Protein AF-A0A6G1J255-F1 (afdb_monomer)

Sequence (351 aa):
MSREKELYLIIPSQPFHVLISYPTNFWHNTISLIMKPTNRLLSGLLLSILSITSATPTRRDAYDTSTAMDDVIAGRISCASTAVIFGRGTFDTGNIGVWTGPQFEAALLRELNGDIHFQGINRADYPADLDGYAREGGSETCAVACAATVNAYAAKCPEARIFVSGWRLVFHLSALPFFHKYSLKQLALLRKISQGALCAHKCVNYLSTPQLSGLVVFGSENSLMTPPSAIPLNLPYAPYCNENSTAPDLLCTSTWTSGFDLPDSLVELTGMVQASLQSLKSIAGNEAQREAAVKMPGLMAVGLARNAAWFTKDLVSGHVRRWLVLLPHFEYGTMGYTDEAAGWVAGVVRR

Structure (mmCIF, N/CA/C/O backbone):
data_AF-A0A6G1J255-F1
#
_entry.id   AF-A0A6G1J255-F1
#
loop_
_atom_site.group_PDB
_atom_site.id
_atom_site.type_symbol
_atom_site.label_atom_id
_atom_site.label_alt_id
_atom_site.label_comp_id
_atom_site.label_asym_id
_atom_site.label_entity_id
_atom_site.label_seq_id
_atom_site.pdbx_PDB_ins_code
_atom_site.Cartn_x
_atom_site.Cartn_y
_atom_site.Cartn_z
_atom_site.occupancy
_atom_site.B_iso_or_equiv
_atom_site.auth_seq_id
_atom_site.auth_comp_id
_atom_site.auth_asym_id
_atom_site.auth_atom_id
_atom_site.pdbx_PDB_model_num
ATOM 1 N N . MET A 1 1 ? -7.405 56.565 -24.091 1.00 39.91 1 MET A N 1
ATOM 2 C CA . MET A 1 1 ? -8.022 55.338 -23.529 1.00 39.91 1 MET A CA 1
ATOM 3 C C . MET A 1 1 ? -6.913 54.403 -23.068 1.00 39.91 1 MET A C 1
ATOM 5 O O . MET A 1 1 ? -5.799 54.577 -23.537 1.00 39.91 1 MET A O 1
ATOM 9 N N . SER A 1 2 ? -7.226 53.458 -22.176 1.00 39.03 2 SER A N 1
ATOM 10 C CA . SER A 1 2 ? -6.284 52.573 -21.466 1.00 39.03 2 SER A CA 1
ATOM 11 C C . SER A 1 2 ? -5.238 53.272 -20.580 1.00 39.03 2 SER A C 1
ATOM 13 O O . SER A 1 2 ? -4.267 53.845 -21.068 1.00 39.03 2 SER A O 1
ATOM 15 N N . ARG A 1 3 ? -5.453 53.186 -19.262 1.00 32.03 3 ARG A N 1
ATOM 16 C CA . ARG A 1 3 ? -4.440 52.993 -18.208 1.00 32.03 3 ARG A CA 1
ATOM 17 C C . ARG A 1 3 ? -5.114 52.186 -17.097 1.00 32.03 3 ARG A C 1
ATOM 19 O O . ARG A 1 3 ? -6.316 52.370 -16.880 1.00 32.03 3 ARG A O 1
ATOM 26 N N . GLU A 1 4 ? -4.385 51.281 -16.452 1.00 35.25 4 GLU A N 1
ATOM 27 C CA . GLU A 1 4 ? -4.950 50.411 -15.417 1.00 35.25 4 GLU A CA 1
ATOM 28 C C . GLU A 1 4 ? -5.349 51.165 -14.136 1.00 35.25 4 GLU A C 1
ATOM 30 O O . GLU A 1 4 ? -4.974 52.318 -13.910 1.00 35.25 4 GLU A O 1
ATOM 35 N N . LYS A 1 5 ? -6.141 50.490 -13.295 1.00 31.77 5 LYS A N 1
ATOM 36 C CA . LYS A 1 5 ? -6.513 50.941 -11.952 1.00 31.77 5 LYS A CA 1
ATOM 37 C C . LYS A 1 5 ? -6.098 49.898 -10.921 1.00 31.77 5 LYS A C 1
ATOM 39 O O . LYS A 1 5 ? -6.827 48.935 -10.699 1.00 31.77 5 LYS A O 1
ATOM 44 N N . GLU A 1 6 ? -4.987 50.144 -10.243 1.00 27.98 6 GLU A N 1
ATOM 45 C CA . GLU A 1 6 ? -4.807 49.646 -8.879 1.00 27.98 6 GLU A CA 1
ATOM 46 C C . GLU A 1 6 ? -5.511 50.600 -7.901 1.00 27.98 6 GLU A C 1
ATOM 48 O O . GLU A 1 6 ? -5.635 51.800 -8.167 1.00 27.98 6 GLU A O 1
ATOM 53 N N . LEU A 1 7 ? -5.986 50.079 -6.767 1.00 24.58 7 LEU A N 1
ATOM 54 C CA . LEU A 1 7 ? -6.560 50.885 -5.691 1.00 24.58 7 LEU A CA 1
ATOM 55 C C . LEU A 1 7 ? -6.063 50.364 -4.339 1.00 24.58 7 LEU A C 1
ATOM 57 O O . LEU A 1 7 ? -6.310 49.217 -3.978 1.00 24.58 7 LEU A O 1
ATOM 61 N N . TYR A 1 8 ? -5.360 51.223 -3.604 1.00 25.28 8 TYR A N 1
ATOM 62 C CA . TYR A 1 8 ? -4.796 50.918 -2.290 1.00 25.28 8 TYR A CA 1
ATOM 63 C C . TYR A 1 8 ? -5.827 51.081 -1.162 1.00 25.28 8 TYR A C 1
ATOM 65 O O . TYR A 1 8 ? -6.714 51.930 -1.242 1.00 25.28 8 TYR A O 1
ATOM 73 N N . LEU A 1 9 ? -5.613 50.365 -0.054 1.00 22.14 9 LEU A N 1
ATOM 74 C CA . LEU A 1 9 ? -6.068 50.765 1.284 1.00 22.14 9 LEU A CA 1
ATOM 75 C C . LEU A 1 9 ? -4.906 50.626 2.290 1.00 22.14 9 LEU A C 1
ATOM 77 O O . LEU A 1 9 ? -3.911 49.965 1.997 1.00 22.14 9 LEU A O 1
ATOM 81 N N . ILE A 1 10 ? -4.970 51.341 3.419 1.00 28.55 10 ILE A N 1
ATOM 82 C CA . ILE A 1 10 ? -3.775 51.924 4.060 1.00 28.55 10 ILE A CA 1
ATOM 83 C C . ILE A 1 10 ? -3.787 51.778 5.600 1.00 28.55 10 ILE A C 1
ATOM 85 O O . ILE A 1 10 ? -4.654 52.379 6.223 1.00 28.55 10 ILE A O 1
ATOM 89 N N . ILE A 1 11 ? -2.750 51.105 6.156 1.00 28.77 11 ILE A N 1
ATOM 90 C CA . ILE A 1 11 ? -2.090 51.308 7.490 1.00 28.77 11 ILE A CA 1
ATOM 91 C C . ILE A 1 11 ? -2.986 51.083 8.748 1.00 28.77 11 ILE A C 1
ATOM 93 O O . ILE A 1 11 ? -4.203 51.198 8.634 1.00 28.77 11 ILE A O 1
ATOM 97 N N . PRO A 1 12 ? -2.479 50.796 9.983 1.00 36.62 12 PRO A N 1
ATOM 98 C CA . PRO A 1 12 ? -1.116 50.440 10.480 1.00 36.62 12 PRO A CA 1
ATOM 99 C C . PRO A 1 12 ? -0.624 49.010 10.121 1.00 36.62 12 PRO A C 1
ATOM 101 O O . PRO A 1 12 ? -1.196 48.410 9.221 1.00 36.62 12 PRO A O 1
ATOM 104 N N . SER A 1 13 ? 0.427 48.394 10.707 1.00 33.72 13 SER A N 1
ATOM 105 C CA . SER A 1 13 ? 1.397 48.751 11.784 1.00 33.72 13 SER A CA 1
ATOM 106 C C . SER A 1 13 ? 2.797 48.111 11.547 1.00 33.72 13 SER A C 1
ATOM 108 O O . SER A 1 13 ? 3.063 47.565 10.479 1.00 33.72 13 SER A O 1
ATOM 110 N N . GLN A 1 14 ? 3.716 48.218 12.523 1.00 39.06 14 GLN A N 1
ATOM 111 C CA . GLN A 1 14 ? 5.127 47.770 12.523 1.00 39.06 14 GLN A CA 1
ATOM 112 C C . GLN A 1 14 ? 5.526 47.293 13.953 1.00 39.06 14 GLN A C 1
ATOM 114 O O . GLN A 1 14 ? 4.832 47.670 14.900 1.00 39.06 14 GLN A O 1
ATOM 119 N N . PRO A 1 15 ? 6.679 46.622 14.183 1.00 46.50 15 PRO A N 1
ATOM 120 C CA . PRO A 1 15 ? 7.205 45.463 13.442 1.00 46.50 15 PRO A CA 1
ATOM 121 C C . PRO A 1 15 ? 7.875 44.394 14.350 1.00 46.50 15 PRO A C 1
ATOM 123 O O . PRO A 1 15 ? 8.316 44.696 15.452 1.00 46.50 15 PRO A O 1
ATOM 126 N N . PHE A 1 16 ? 8.110 43.180 13.835 1.00 26.73 16 PHE A N 1
ATOM 127 C CA . PHE A 1 16 ? 9.235 42.332 14.277 1.00 26.73 16 PHE A CA 1
ATOM 128 C C . PHE A 1 16 ? 9.729 41.442 13.127 1.00 26.73 16 PHE A C 1
ATOM 130 O O . PHE A 1 16 ? 9.019 40.547 12.678 1.00 26.73 16 PHE A O 1
ATOM 137 N N . HIS A 1 17 ? 10.968 41.664 12.677 1.00 28.89 17 HIS A N 1
ATOM 138 C CA . HIS A 1 17 ? 11.692 40.743 11.796 1.00 28.89 17 HIS A CA 1
ATOM 139 C C . HIS A 1 17 ? 12.725 39.968 12.619 1.00 28.89 17 HIS A C 1
ATOM 141 O O . HIS A 1 17 ? 13.573 40.577 13.268 1.00 28.89 17 HIS A O 1
ATOM 147 N N . VAL A 1 18 ? 12.692 38.636 12.553 1.00 26.03 18 VAL A N 1
ATOM 148 C CA . VAL A 1 18 ? 13.740 37.775 13.119 1.00 26.03 18 VAL A CA 1
ATOM 149 C C . VAL A 1 18 ? 14.600 37.245 11.975 1.00 26.03 18 VAL A C 1
ATOM 151 O O . VAL A 1 18 ? 14.204 36.329 11.259 1.00 26.03 18 VAL A O 1
ATOM 154 N N . LEU A 1 19 ? 15.783 37.835 11.799 1.00 24.77 19 LEU A N 1
ATOM 155 C CA . LEU A 1 19 ? 16.830 37.292 10.935 1.00 24.77 19 LEU A CA 1
ATOM 156 C C . LEU A 1 19 ? 17.603 36.217 11.705 1.00 24.77 19 LEU A C 1
ATOM 158 O O . LEU A 1 19 ? 18.327 36.532 12.648 1.00 24.77 19 LEU A O 1
ATOM 162 N N . ILE A 1 20 ? 17.472 34.957 11.290 1.00 27.09 20 ILE A N 1
ATOM 163 C CA . ILE A 1 20 ? 18.317 33.863 11.782 1.00 27.09 20 ILE A CA 1
ATOM 164 C C . ILE A 1 20 ? 19.505 33.727 10.828 1.00 27.09 20 ILE A C 1
ATOM 166 O O . ILE A 1 20 ? 19.349 33.284 9.693 1.00 27.09 20 ILE A O 1
ATOM 170 N N . SER A 1 21 ? 20.689 34.120 11.296 1.00 26.38 21 SER A N 1
ATOM 171 C CA . SER A 1 21 ? 21.957 33.900 10.598 1.00 26.38 21 SER A CA 1
ATOM 172 C C . SER A 1 21 ? 22.713 32.751 11.261 1.00 26.38 21 SER A C 1
ATOM 174 O O . SER A 1 21 ? 22.851 32.729 12.485 1.00 26.38 21 SER A O 1
ATOM 176 N N . TYR A 1 22 ? 23.200 31.799 10.464 1.00 28.02 22 TYR A N 1
ATOM 177 C CA . TYR A 1 22 ? 23.973 30.654 10.945 1.00 28.02 22 TYR A CA 1
ATOM 178 C C . TYR A 1 22 ? 25.480 30.954 10.876 1.00 28.02 22 TYR A C 1
ATOM 180 O O . TYR A 1 22 ? 26.003 31.113 9.771 1.00 28.02 22 TYR A O 1
ATOM 188 N N . PRO A 1 23 ? 26.212 30.986 12.005 1.00 36.09 23 PRO A N 1
ATOM 189 C CA . PRO A 1 23 ? 27.667 30.938 11.981 1.00 36.09 23 PRO A CA 1
ATOM 190 C C . PRO A 1 23 ? 28.142 29.507 11.687 1.00 36.09 23 PRO A C 1
ATOM 192 O O . PRO A 1 23 ? 27.639 28.537 12.255 1.00 36.09 23 PRO A O 1
ATOM 195 N N . THR A 1 24 ? 29.126 29.372 10.802 1.00 35.41 24 THR A N 1
ATOM 196 C CA . THR A 1 24 ? 29.779 28.095 10.495 1.00 35.41 24 THR A CA 1
ATOM 197 C C . THR A 1 24 ? 30.938 27.806 11.454 1.00 35.41 24 THR A C 1
ATOM 199 O O . THR A 1 24 ? 31.536 28.718 12.016 1.00 35.41 24 THR A O 1
ATOM 202 N N . ASN A 1 25 ? 31.297 26.522 11.555 1.00 35.00 25 ASN A N 1
ATOM 203 C CA . ASN A 1 25 ? 32.553 25.998 12.108 1.00 35.00 25 ASN A CA 1
ATOM 204 C C . ASN A 1 25 ? 32.840 26.246 13.604 1.00 35.00 25 ASN A C 1
ATOM 206 O O . ASN A 1 25 ? 33.319 27.305 14.000 1.00 35.00 25 ASN A O 1
ATOM 210 N N . PHE A 1 26 ? 32.787 25.173 14.400 1.00 29.95 26 PHE A N 1
ATOM 211 C CA . PHE A 1 26 ? 33.771 24.974 15.470 1.00 29.95 26 PHE A CA 1
ATOM 212 C C . PHE A 1 26 ? 34.163 23.494 15.572 1.00 29.95 26 PHE A C 1
ATOM 214 O O . PHE A 1 26 ? 33.332 22.613 15.355 1.00 29.95 26 PHE A O 1
ATOM 221 N N . TRP A 1 27 ? 35.444 23.225 15.830 1.00 30.98 27 TRP A N 1
ATOM 222 C CA . TRP A 1 27 ? 36.031 21.878 15.808 1.00 30.98 27 TRP A CA 1
ATOM 223 C C . TRP A 1 27 ? 36.138 21.253 17.211 1.00 30.98 27 TRP A C 1
ATOM 225 O O . TRP A 1 27 ? 36.083 21.957 18.212 1.00 30.98 27 TRP A O 1
ATOM 235 N N . HIS A 1 28 ? 36.290 19.922 17.225 1.00 31.00 28 HIS A N 1
ATOM 236 C CA . HIS A 1 28 ? 36.637 19.000 18.324 1.00 31.00 28 HIS A CA 1
ATOM 237 C C . HIS A 1 28 ? 36.558 19.463 19.794 1.00 31.00 28 HIS A C 1
ATOM 239 O O . HIS A 1 28 ? 37.277 20.353 20.235 1.00 31.00 28 HIS A O 1
ATOM 245 N N . ASN A 1 29 ? 35.913 18.624 20.612 1.00 29.73 29 ASN A N 1
ATOM 246 C CA . ASN A 1 29 ? 36.374 18.359 21.977 1.00 29.73 29 ASN A CA 1
ATOM 247 C C . ASN A 1 29 ? 36.464 16.842 22.206 1.00 29.73 29 ASN A C 1
ATOM 249 O O . ASN A 1 29 ? 35.457 16.169 22.417 1.00 29.73 29 ASN A O 1
ATOM 253 N N . THR A 1 30 ? 37.681 16.301 22.132 1.00 32.44 30 THR A N 1
ATOM 254 C CA . THR A 1 30 ? 37.966 14.873 22.339 1.00 32.44 30 THR A CA 1
ATOM 255 C C . THR A 1 30 ? 38.347 14.634 23.797 1.00 32.44 30 THR A C 1
ATOM 257 O O . THR A 1 30 ? 39.373 15.133 24.258 1.00 32.44 30 THR A O 1
ATOM 260 N N . ILE A 1 31 ? 37.548 13.855 24.533 1.00 29.89 31 ILE A N 1
ATOM 261 C CA . ILE A 1 31 ? 37.843 13.509 25.932 1.00 29.89 31 ILE A CA 1
ATOM 262 C C . ILE A 1 31 ? 38.895 12.388 25.968 1.00 29.89 31 ILE A C 1
ATOM 264 O O . ILE A 1 31 ? 38.574 11.201 26.008 1.00 29.89 31 ILE A O 1
ATOM 268 N N . SER A 1 32 ? 40.170 12.775 25.952 1.00 28.33 32 SER A N 1
ATOM 269 C CA . SER A 1 32 ? 41.304 11.856 26.107 1.00 28.33 32 SER A CA 1
ATOM 270 C C . SER A 1 32 ? 41.500 11.458 27.572 1.00 28.33 32 SER A C 1
ATOM 272 O O . SER A 1 32 ? 42.113 12.183 28.356 1.00 28.33 32 SER A O 1
ATOM 274 N N . LEU A 1 33 ? 41.003 10.278 27.943 1.00 28.94 33 LEU A N 1
ATOM 275 C CA . LEU A 1 33 ? 41.185 9.689 29.272 1.00 28.94 33 LEU A CA 1
ATOM 276 C C . LEU A 1 33 ? 42.600 9.091 29.409 1.00 28.94 33 LEU A C 1
ATOM 278 O O . LEU A 1 33 ? 42.868 7.967 28.988 1.00 28.94 33 LEU A O 1
ATOM 282 N N . ILE A 1 34 ? 43.528 9.860 29.987 1.00 31.38 34 ILE A N 1
ATOM 283 C CA . ILE A 1 34 ? 44.922 9.434 30.191 1.00 31.38 34 ILE A CA 1
ATOM 284 C C . ILE A 1 34 ? 45.019 8.537 31.433 1.00 31.38 34 ILE A C 1
ATOM 286 O O . ILE A 1 34 ? 45.091 9.027 32.561 1.00 31.38 34 ILE A O 1
ATOM 290 N N . MET A 1 35 ? 45.092 7.220 31.230 1.00 29.02 35 MET A N 1
ATOM 291 C CA . MET A 1 35 ? 45.502 6.266 32.269 1.00 29.02 35 MET A CA 1
ATOM 292 C C . MET A 1 35 ? 46.962 5.842 32.061 1.00 29.02 35 MET A C 1
ATOM 294 O O . MET A 1 35 ? 47.396 5.574 30.942 1.00 29.02 35 MET A O 1
ATOM 298 N N . LYS A 1 36 ? 47.743 5.815 33.148 1.00 28.78 36 LYS A N 1
ATOM 299 C CA . LYS A 1 36 ? 49.181 5.499 33.115 1.00 28.78 36 LYS A CA 1
ATOM 300 C C . LYS A 1 36 ? 49.410 3.979 33.078 1.00 28.78 36 LYS A C 1
ATOM 302 O O . LYS A 1 36 ? 48.760 3.278 33.851 1.00 28.78 36 LYS A O 1
ATOM 307 N N . PRO A 1 37 ? 50.365 3.467 32.282 1.00 35.00 37 PRO A N 1
ATOM 308 C CA . PRO A 1 37 ? 50.770 2.068 32.351 1.00 35.00 37 PRO A CA 1
ATOM 309 C C . PRO A 1 37 ? 51.677 1.812 33.564 1.00 35.00 37 PRO A C 1
ATOM 311 O O . PRO A 1 37 ? 52.566 2.609 33.871 1.00 35.00 37 PRO A O 1
ATOM 314 N N . THR A 1 38 ? 51.507 0.661 34.213 1.00 44.88 38 THR A N 1
ATOM 315 C CA . THR A 1 38 ? 52.463 0.108 35.183 1.00 44.88 38 THR A CA 1
ATOM 316 C C . THR A 1 38 ? 52.867 -1.306 34.769 1.00 44.88 38 THR A C 1
ATOM 318 O O . THR A 1 38 ? 52.049 -2.123 34.356 1.00 44.88 38 THR A O 1
ATOM 321 N N . ASN A 1 39 ? 54.169 -1.580 34.826 1.00 39.78 39 ASN A N 1
ATOM 322 C CA . ASN A 1 39 ? 54.765 -2.799 34.280 1.00 39.78 39 ASN A CA 1
ATOM 323 C C . ASN A 1 39 ? 54.529 -4.023 35.183 1.00 39.78 39 ASN A C 1
ATOM 325 O O . ASN A 1 39 ? 54.770 -3.924 36.386 1.00 39.78 39 ASN A O 1
ATOM 329 N N . ARG A 1 40 ? 54.329 -5.211 34.591 1.00 41.75 40 ARG A N 1
ATOM 330 C CA . ARG A 1 40 ? 55.417 -6.206 34.407 1.00 41.75 40 ARG A CA 1
ATOM 331 C C . ARG A 1 40 ? 54.969 -7.454 33.633 1.00 41.75 40 ARG A C 1
ATOM 333 O O . ARG A 1 40 ? 53.785 -7.738 33.516 1.00 41.75 40 ARG A O 1
ATOM 340 N N . LEU A 1 41 ? 55.958 -8.163 33.085 1.00 44.25 41 LEU A N 1
ATOM 341 C CA . LEU A 1 41 ? 55.787 -9.390 32.307 1.00 44.25 41 LEU A CA 1
ATOM 342 C C . LEU A 1 41 ? 55.395 -10.583 33.186 1.00 44.25 41 LEU A C 1
ATOM 344 O O . LEU A 1 41 ? 55.920 -10.718 34.290 1.00 44.25 41 LEU A O 1
ATOM 348 N N . LEU A 1 42 ? 54.655 -11.527 32.602 1.00 41.50 42 LEU A N 1
ATOM 349 C CA . LEU A 1 42 ? 55.025 -12.947 32.624 1.00 41.50 42 LEU A CA 1
ATOM 350 C C . LEU A 1 42 ? 54.403 -13.671 31.418 1.00 41.50 42 LEU A C 1
ATOM 352 O O . LEU A 1 42 ? 53.363 -13.261 30.907 1.00 41.50 42 LEU A O 1
ATOM 356 N N . SER A 1 43 ? 55.084 -14.706 30.928 1.00 42.03 43 SER A N 1
ATOM 357 C CA . SER A 1 43 ? 54.757 -15.397 29.675 1.00 42.03 43 SER A CA 1
ATOM 358 C C . SER A 1 43 ? 54.026 -16.714 29.924 1.00 42.03 43 SER A C 1
ATOM 360 O O . SER A 1 43 ? 54.373 -17.423 30.865 1.00 42.03 43 SER A O 1
ATOM 362 N N . GLY A 1 44 ? 53.152 -17.120 28.996 1.00 42.25 44 GLY A N 1
ATOM 363 C CA . GLY A 1 44 ? 52.865 -18.542 28.779 1.00 42.25 44 GLY A CA 1
ATOM 364 C C . GLY A 1 44 ? 51.402 -18.923 28.554 1.00 42.25 44 GLY A C 1
ATOM 365 O O . GLY A 1 44 ? 50.581 -18.814 29.451 1.00 42.25 44 GLY A O 1
ATOM 366 N N . LEU A 1 45 ? 51.154 -19.495 27.371 1.00 44.47 45 LEU A N 1
ATOM 367 C CA . LEU A 1 45 ? 50.275 -20.649 27.145 1.00 44.47 45 LEU A CA 1
ATOM 368 C C . LEU A 1 45 ? 48.805 -20.575 27.632 1.00 44.47 45 LEU A C 1
ATOM 370 O O . LEU A 1 45 ? 48.488 -20.994 28.738 1.00 44.47 45 LEU A O 1
ATOM 374 N N . LEU A 1 46 ? 47.883 -20.281 26.708 1.00 42.66 46 LEU A N 1
ATOM 375 C CA . LEU A 1 46 ? 46.984 -21.325 26.179 1.00 42.66 46 LEU A CA 1
ATOM 376 C C . LEU A 1 46 ? 46.332 -20.890 24.852 1.00 42.66 46 LEU A C 1
ATOM 378 O O . LEU A 1 46 ? 46.050 -19.711 24.646 1.00 42.66 46 LEU A O 1
ATOM 382 N N . LEU A 1 47 ? 46.060 -21.851 23.965 1.00 48.66 47 LEU A N 1
ATOM 383 C CA . LEU A 1 47 ? 45.176 -21.652 22.813 1.00 48.66 47 LEU A CA 1
ATOM 384 C C . LEU A 1 47 ? 43.723 -21.869 23.260 1.00 48.66 47 LEU A C 1
ATOM 386 O O . LEU A 1 47 ? 43.365 -22.983 23.631 1.00 48.66 47 LEU A O 1
ATOM 390 N N . SER A 1 48 ? 42.889 -20.835 23.152 1.00 48.78 48 SER A N 1
ATOM 391 C CA . SER A 1 48 ? 41.433 -20.934 23.312 1.00 48.78 48 SER A CA 1
ATOM 392 C C . SER A 1 48 ? 40.759 -20.145 22.195 1.00 48.78 48 SER A C 1
ATOM 394 O O . SER A 1 48 ? 40.753 -18.914 22.216 1.00 48.78 48 SER A O 1
ATOM 396 N N . ILE A 1 49 ? 40.212 -20.845 21.196 1.00 49.06 49 ILE A N 1
ATOM 397 C CA . ILE A 1 49 ? 39.555 -20.222 20.039 1.00 49.06 49 ILE A CA 1
ATOM 398 C C . ILE A 1 49 ? 38.157 -19.748 20.451 1.00 49.06 49 ILE A C 1
ATOM 400 O O . ILE A 1 49 ? 37.152 -20.414 20.215 1.00 49.06 49 ILE A O 1
ATOM 404 N N . LEU A 1 50 ? 38.091 -18.570 21.069 1.00 42.81 50 LEU A N 1
ATOM 405 C CA . LEU A 1 50 ? 36.849 -17.820 21.213 1.00 42.81 50 LEU A CA 1
ATOM 406 C C . LEU A 1 50 ? 36.586 -17.037 19.925 1.00 42.81 50 LEU A C 1
ATOM 408 O O . LEU A 1 50 ? 36.768 -15.823 19.853 1.00 42.81 50 LEU A O 1
ATOM 412 N N . SER A 1 51 ? 36.118 -17.759 18.905 1.00 47.03 51 SER A N 1
ATOM 413 C CA . SER A 1 51 ? 35.399 -17.169 17.776 1.00 47.03 51 SER A CA 1
ATOM 414 C C . SER A 1 51 ? 34.072 -16.608 18.280 1.00 47.03 51 SER A C 1
ATOM 416 O O . SER A 1 51 ? 33.012 -17.196 18.079 1.00 47.03 51 SER A O 1
ATOM 418 N N . ILE A 1 52 ? 34.134 -15.455 18.949 1.00 43.59 52 ILE A N 1
ATOM 419 C CA . ILE A 1 52 ? 32.967 -14.609 19.166 1.00 43.59 52 ILE A CA 1
ATOM 420 C C . ILE A 1 52 ? 32.597 -14.069 17.787 1.00 43.59 52 ILE A C 1
ATOM 422 O O . ILE A 1 52 ? 33.056 -13.008 17.369 1.00 43.59 52 ILE A O 1
ATOM 426 N N . THR A 1 53 ? 31.770 -14.822 17.064 1.00 42.78 53 THR A N 1
ATOM 427 C CA . THR A 1 53 ? 30.930 -14.271 16.009 1.00 42.78 53 THR A CA 1
ATOM 428 C C . THR A 1 53 ? 29.979 -13.290 16.675 1.00 42.78 53 THR A C 1
ATOM 430 O O . THR A 1 53 ? 28.846 -13.612 17.030 1.00 42.78 53 THR A O 1
ATOM 433 N N . SER A 1 54 ? 30.458 -12.059 16.841 1.00 43.12 54 SER A N 1
ATOM 434 C CA . SER A 1 54 ? 29.625 -10.880 16.991 1.00 43.12 54 SER A CA 1
ATOM 435 C C . SER A 1 54 ? 28.839 -10.710 15.695 1.00 43.12 54 SER A C 1
ATOM 437 O O . SER A 1 54 ? 29.144 -9.871 14.851 1.00 43.12 54 SER A O 1
ATOM 439 N N . ALA A 1 55 ? 27.795 -11.530 15.560 1.00 38.25 55 ALA A N 1
ATOM 440 C CA . ALA A 1 55 ? 26.638 -11.227 14.752 1.00 38.25 55 ALA A CA 1
ATOM 441 C C . ALA A 1 55 ? 26.030 -9.951 15.339 1.00 38.25 55 ALA A C 1
ATOM 443 O O . ALA A 1 55 ? 25.121 -9.986 16.169 1.00 38.25 55 ALA A O 1
ATOM 444 N N . THR A 1 56 ? 26.591 -8.808 14.944 1.00 36.97 56 THR A N 1
ATOM 445 C CA . THR A 1 56 ? 25.903 -7.535 15.034 1.00 36.97 56 THR A CA 1
ATOM 446 C C . THR A 1 56 ? 24.555 -7.761 14.360 1.00 36.97 56 THR A C 1
ATOM 448 O O . THR A 1 56 ? 24.532 -8.122 13.179 1.00 36.97 56 THR A O 1
ATOM 451 N N . PRO A 1 57 ? 23.423 -7.629 15.075 1.00 41.69 57 PRO A N 1
ATOM 452 C CA . PRO A 1 57 ? 22.141 -7.657 14.400 1.00 41.69 57 PRO A CA 1
ATOM 453 C C . PRO A 1 57 ? 22.205 -6.525 13.384 1.00 41.69 57 PRO A C 1
ATOM 455 O O . PRO A 1 57 ? 22.412 -5.372 13.768 1.00 41.69 57 PRO A O 1
ATOM 458 N N . THR A 1 58 ? 22.120 -6.854 12.092 1.00 39.84 58 THR A N 1
ATOM 459 C CA . THR A 1 58 ? 22.138 -5.842 11.037 1.00 39.84 58 THR A CA 1
ATOM 460 C C . THR A 1 58 ? 21.004 -4.886 11.341 1.00 39.84 58 THR A C 1
ATOM 462 O O . THR A 1 58 ? 19.835 -5.277 11.255 1.00 39.84 58 THR A O 1
ATOM 465 N N . ARG A 1 59 ? 21.363 -3.669 11.769 1.00 39.22 59 ARG A N 1
ATOM 466 C CA . ARG A 1 59 ? 20.429 -2.600 12.099 1.00 39.22 59 ARG A CA 1
ATOM 467 C C . ARG A 1 59 ? 19.654 -2.336 10.818 1.00 39.22 59 ARG A C 1
ATOM 469 O O . ARG A 1 59 ? 20.161 -1.684 9.913 1.00 39.22 59 ARG A O 1
ATOM 476 N N . ARG A 1 60 ? 18.460 -2.927 10.701 1.00 49.12 60 ARG A N 1
ATOM 477 C CA . ARG A 1 60 ? 17.513 -2.588 9.640 1.00 49.12 60 ARG A CA 1
ATOM 478 C C . ARG A 1 60 ? 16.984 -1.204 9.978 1.00 49.12 60 ARG A C 1
ATOM 480 O O . ARG A 1 60 ? 15.897 -1.065 10.537 1.00 49.12 60 ARG A O 1
ATOM 487 N N . ASP A 1 61 ? 17.808 -0.207 9.683 1.00 49.50 61 ASP A N 1
ATOM 488 C CA . ASP A 1 61 ? 17.360 1.150 9.449 1.00 49.50 61 ASP A CA 1
ATOM 489 C C . ASP A 1 61 ? 16.322 1.031 8.334 1.00 49.50 61 ASP A C 1
ATOM 491 O O . ASP A 1 61 ? 16.641 0.665 7.201 1.00 49.50 61 ASP A O 1
ATOM 495 N N . ALA A 1 62 ? 15.048 1.160 8.706 1.00 58.66 62 ALA A N 1
ATOM 496 C CA . ALA A 1 62 ? 13.955 0.968 7.773 1.00 58.66 62 ALA A CA 1
ATOM 497 C C . ALA A 1 62 ? 13.947 2.154 6.814 1.00 58.66 62 ALA A C 1
ATOM 499 O O . ALA A 1 62 ? 13.470 3.233 7.165 1.00 58.66 62 ALA A O 1
ATOM 500 N N . TYR A 1 63 ? 14.493 1.943 5.618 1.00 86.00 63 TYR A N 1
ATOM 501 C CA . TYR A 1 63 ? 14.233 2.822 4.492 1.00 86.00 63 TYR A CA 1
ATOM 502 C C . TYR A 1 63 ? 12.717 2.833 4.272 1.00 86.00 63 TYR A C 1
ATOM 504 O O . TYR A 1 63 ? 12.103 1.779 4.146 1.00 86.00 63 TYR A O 1
ATOM 512 N N . ASP A 1 64 ? 12.101 4.012 4.297 1.00 92.25 64 ASP A N 1
ATOM 513 C CA . ASP A 1 64 ? 10.661 4.186 4.083 1.00 92.25 64 ASP A CA 1
ATOM 514 C C . ASP A 1 64 ? 10.340 4.713 2.679 1.00 92.25 64 ASP A C 1
ATOM 516 O O . ASP A 1 64 ? 9.187 5.028 2.364 1.00 92.25 64 ASP A O 1
ATOM 520 N N . THR A 1 65 ? 11.358 4.767 1.815 1.00 95.50 65 THR A N 1
ATOM 521 C CA . THR A 1 65 ? 11.277 5.202 0.422 1.00 95.50 65 THR A CA 1
ATOM 522 C C . THR A 1 65 ? 11.872 4.185 -0.549 1.00 95.50 65 THR A C 1
ATOM 524 O O . THR A 1 65 ? 13.042 3.836 -0.405 1.00 95.50 65 THR A O 1
ATOM 527 N N . SER A 1 66 ? 11.116 3.805 -1.582 1.00 97.12 66 SER A N 1
ATOM 528 C CA . SER A 1 66 ? 11.611 3.064 -2.754 1.00 97.12 66 SER A CA 1
ATOM 529 C C . SER A 1 66 ? 11.018 3.655 -4.042 1.00 97.12 66 SER A C 1
ATOM 531 O O . SER A 1 66 ? 9.846 4.052 -4.057 1.00 97.12 66 SER A O 1
ATOM 533 N N . THR A 1 67 ? 11.841 3.811 -5.086 1.00 97.38 67 THR A N 1
ATOM 534 C CA . THR A 1 67 ? 11.546 4.625 -6.291 1.00 97.38 67 THR A CA 1
ATOM 535 C C . THR A 1 67 ? 11.988 3.967 -7.607 1.00 97.38 67 THR A C 1
ATOM 537 O O . THR A 1 67 ? 12.261 4.651 -8.594 1.00 97.38 67 THR A O 1
ATOM 540 N N . ALA A 1 68 ? 12.111 2.637 -7.650 1.00 97.94 68 ALA A N 1
ATOM 541 C CA . ALA A 1 68 ? 12.740 1.956 -8.785 1.00 97.94 68 ALA A CA 1
ATOM 542 C C . ALA A 1 68 ? 11.955 2.108 -10.108 1.00 97.94 68 ALA A C 1
ATOM 544 O O . ALA A 1 68 ? 12.550 2.127 -11.187 1.00 97.94 68 ALA A O 1
ATOM 545 N N . MET A 1 69 ? 10.628 2.278 -10.049 1.00 98.44 69 MET A N 1
ATOM 546 C CA . MET A 1 69 ? 9.824 2.532 -11.251 1.00 98.44 69 MET A CA 1
ATOM 547 C C . MET A 1 69 ? 10.048 3.955 -11.787 1.00 98.44 69 MET A C 1
ATOM 549 O O . MET A 1 69 ? 10.221 4.119 -12.995 1.00 98.44 69 MET A O 1
ATOM 553 N N . ASP A 1 70 ? 10.133 4.969 -10.918 1.00 98.25 70 ASP A N 1
ATOM 554 C CA . ASP A 1 70 ? 10.466 6.352 -11.304 1.00 98.25 70 ASP A CA 1
ATOM 555 C C . ASP A 1 70 ? 11.894 6.466 -11.879 1.00 98.25 70 ASP A C 1
ATOM 557 O O . ASP A 1 70 ? 12.168 7.274 -12.775 1.00 98.25 70 ASP A O 1
ATOM 561 N N . ASP A 1 71 ? 12.816 5.632 -11.396 1.00 98.44 71 ASP A N 1
ATOM 562 C CA . ASP A 1 71 ? 14.187 5.523 -11.898 1.00 98.44 71 ASP A CA 1
ATOM 563 C C . ASP A 1 71 ? 14.238 4.933 -13.319 1.00 98.44 71 ASP A C 1
ATOM 565 O O . ASP A 1 71 ? 14.939 5.478 -14.177 1.00 98.44 71 ASP A O 1
ATOM 569 N N . VAL A 1 72 ? 13.425 3.916 -13.626 1.00 98.50 72 VAL A N 1
ATOM 570 C CA . VAL A 1 72 ? 13.219 3.421 -15.003 1.00 98.50 72 VAL A CA 1
ATOM 571 C C . VAL A 1 72 ? 12.534 4.456 -15.897 1.00 98.50 72 VAL A C 1
ATOM 573 O O . VAL A 1 72 ? 12.957 4.670 -17.035 1.00 98.50 72 VAL A O 1
ATOM 576 N N . ILE A 1 73 ? 11.480 5.122 -15.412 1.00 98.38 73 ILE A N 1
ATOM 577 C CA . ILE A 1 73 ? 10.725 6.118 -16.192 1.00 98.38 73 ILE A CA 1
ATOM 578 C C . ILE A 1 73 ? 11.649 7.264 -16.634 1.00 98.38 73 ILE A C 1
ATOM 580 O O . ILE A 1 73 ? 11.611 7.679 -17.799 1.00 98.38 73 ILE A O 1
ATOM 584 N N . ALA A 1 74 ? 12.544 7.694 -15.740 1.00 98.31 74 ALA A N 1
ATOM 585 C CA . ALA A 1 74 ? 13.598 8.672 -15.998 1.00 98.31 74 ALA A CA 1
ATOM 586 C C . ALA A 1 74 ? 14.796 8.139 -16.819 1.00 98.31 74 ALA A C 1
ATOM 588 O O . ALA A 1 74 ? 15.695 8.914 -17.135 1.00 98.31 74 ALA A O 1
ATOM 589 N N . GLY A 1 75 ? 14.839 6.845 -17.160 1.00 97.75 75 GLY A N 1
ATOM 590 C CA . GLY A 1 75 ? 15.933 6.224 -17.916 1.00 97.75 75 GLY A CA 1
ATOM 591 C C . GLY A 1 75 ? 17.247 6.080 -17.139 1.00 97.75 75 GLY A C 1
ATOM 592 O O . GLY A 1 75 ? 18.310 6.047 -17.754 1.00 97.75 75 GLY A O 1
ATOM 593 N N . ARG A 1 76 ? 17.191 6.037 -15.800 1.00 98.25 76 ARG A N 1
ATOM 594 C CA . ARG A 1 76 ? 18.363 5.945 -14.911 1.00 98.25 76 ARG A CA 1
ATOM 595 C C . ARG A 1 76 ? 18.797 4.501 -14.627 1.00 98.25 76 ARG A C 1
ATOM 597 O O . ARG A 1 76 ? 19.975 4.283 -14.362 1.00 98.25 76 ARG A O 1
ATOM 604 N N . ILE A 1 77 ? 17.879 3.534 -14.722 1.00 98.06 77 ILE A N 1
ATOM 605 C CA . ILE A 1 77 ? 18.145 2.087 -14.619 1.00 98.06 77 ILE A CA 1
ATOM 606 C C . ILE A 1 77 ? 17.366 1.303 -15.693 1.00 98.06 77 ILE A C 1
ATOM 608 O O . ILE A 1 77 ? 16.386 1.804 -16.248 1.00 98.06 77 ILE A O 1
ATOM 612 N N . SER A 1 78 ? 17.807 0.078 -15.990 1.00 98.00 78 SER A N 1
ATOM 613 C CA . SER A 1 78 ? 17.141 -0.858 -16.914 1.00 98.00 78 SER A CA 1
ATOM 614 C C . SER A 1 78 ? 15.949 -1.560 -16.258 1.00 98.00 78 SER A C 1
ATOM 616 O O . SER A 1 78 ? 15.958 -1.748 -15.050 1.00 98.00 78 SER A O 1
ATOM 618 N N . CYS A 1 79 ? 14.958 -2.000 -17.041 1.00 98.44 79 CYS A N 1
ATOM 619 C CA . CYS A 1 79 ? 13.791 -2.756 -16.562 1.00 98.44 79 CYS A CA 1
ATOM 620 C C . CYS A 1 79 ? 14.147 -4.049 -15.800 1.00 98.44 79 CYS A C 1
ATOM 622 O O . CYS A 1 79 ? 14.955 -4.839 -16.285 1.00 98.44 79 CYS A O 1
ATOM 624 N N . ALA A 1 80 ? 13.441 -4.302 -14.693 1.00 98.12 80 ALA A N 1
ATOM 625 C CA . ALA A 1 80 ? 13.285 -5.626 -14.082 1.00 98.12 80 ALA A CA 1
ATOM 626 C C . ALA A 1 80 ? 12.080 -6.365 -14.700 1.00 98.12 80 ALA A C 1
ATOM 628 O O . ALA A 1 80 ? 11.149 -5.715 -15.197 1.00 98.12 80 ALA A O 1
ATOM 629 N N . SER A 1 81 ? 12.062 -7.702 -14.647 1.00 97.69 81 SER A N 1
ATOM 630 C CA . SER A 1 81 ? 10.952 -8.518 -15.174 1.00 97.69 81 SER A CA 1
ATOM 631 C C . SER A 1 81 ? 9.672 -8.401 -14.346 1.00 97.69 81 SER A C 1
ATOM 633 O O . SER A 1 81 ? 8.577 -8.602 -14.868 1.00 97.69 81 SER A O 1
ATOM 635 N N . THR A 1 82 ? 9.794 -8.042 -13.067 1.00 98.56 82 THR A N 1
ATOM 636 C CA . THR A 1 82 ? 8.667 -7.832 -12.154 1.00 98.56 82 THR A CA 1
ATOM 637 C C . THR A 1 82 ? 8.695 -6.409 -11.599 1.00 98.56 82 THR A C 1
ATOM 639 O O . THR A 1 82 ? 9.764 -5.862 -11.320 1.00 98.56 82 THR A O 1
ATOM 642 N N . ALA A 1 83 ? 7.524 -5.805 -11.397 1.00 98.69 83 ALA A N 1
ATOM 643 C CA . ALA A 1 83 ? 7.389 -4.540 -10.678 1.00 98.69 83 ALA A CA 1
ATOM 644 C C . ALA A 1 83 ? 6.214 -4.569 -9.689 1.00 98.69 83 ALA A C 1
ATOM 646 O O . ALA A 1 83 ? 5.171 -5.150 -9.982 1.00 98.69 83 ALA A O 1
ATOM 647 N N . VAL A 1 84 ? 6.363 -3.916 -8.535 1.00 98.81 84 VAL A N 1
ATOM 648 C CA . VAL A 1 84 ? 5.305 -3.722 -7.533 1.00 98.81 84 VAL A CA 1
ATOM 649 C C . VAL A 1 84 ? 5.200 -2.243 -7.174 1.00 98.81 84 VAL A C 1
ATOM 651 O O . VAL A 1 84 ? 6.160 -1.651 -6.682 1.00 98.81 84 VAL A O 1
ATOM 654 N N . ILE A 1 85 ? 4.008 -1.667 -7.346 1.00 98.69 85 ILE A N 1
ATOM 655 C CA . ILE A 1 85 ? 3.669 -0.357 -6.775 1.00 98.69 85 ILE A CA 1
ATOM 656 C C . ILE A 1 85 ? 2.912 -0.531 -5.453 1.00 98.69 85 ILE A C 1
ATOM 658 O O . ILE A 1 85 ? 2.061 -1.413 -5.334 1.00 98.69 85 ILE A O 1
ATOM 662 N N . PHE A 1 86 ? 3.221 0.294 -4.452 1.00 98.25 86 PHE A N 1
ATOM 663 C CA . PHE A 1 86 ? 2.794 0.089 -3.070 1.00 98.25 86 PHE A CA 1
ATOM 664 C C . PHE A 1 86 ? 2.139 1.326 -2.434 1.00 98.25 86 PHE A C 1
ATOM 666 O O . PHE A 1 86 ? 2.757 2.380 -2.257 1.00 98.25 86 PHE A O 1
ATOM 673 N N . GLY A 1 87 ? 0.881 1.169 -2.019 1.00 96.62 87 GLY A N 1
ATOM 674 C CA . GLY A 1 87 ? 0.163 2.100 -1.152 1.00 96.62 87 GLY A CA 1
ATOM 675 C C . GLY A 1 87 ? 0.471 1.855 0.324 1.00 96.62 87 GLY A C 1
ATOM 676 O O . GLY A 1 87 ? -0.104 0.955 0.943 1.00 96.62 87 GLY A O 1
ATOM 677 N N . ARG A 1 88 ? 1.347 2.687 0.905 1.00 94.25 88 ARG A N 1
ATOM 678 C CA . ARG A 1 88 ? 1.635 2.697 2.352 1.00 94.25 88 ARG A CA 1
ATOM 679 C C . ARG A 1 88 ? 0.386 2.958 3.210 1.00 94.25 88 ARG A C 1
ATOM 681 O O . ARG A 1 88 ? -0.623 3.476 2.726 1.00 94.25 88 ARG A O 1
ATOM 688 N N . GLY A 1 89 ? 0.451 2.617 4.489 1.00 89.50 89 GLY A N 1
ATOM 689 C CA . GLY A 1 89 ? -0.647 2.771 5.434 1.00 89.50 89 GLY A CA 1
ATOM 690 C C . GLY A 1 89 ? -0.863 4.229 5.836 1.00 89.50 89 GLY A C 1
ATOM 691 O O . GLY A 1 89 ? 0.016 5.078 5.688 1.00 89.50 89 GLY A O 1
ATOM 692 N N . THR A 1 90 ? -2.042 4.537 6.372 1.00 86.44 90 THR A N 1
ATOM 693 C CA . THR A 1 90 ? -2.317 5.865 6.937 1.00 86.44 90 THR A CA 1
ATOM 694 C C . THR A 1 90 ? -1.314 6.204 8.042 1.00 86.44 90 THR A C 1
ATOM 696 O O . THR A 1 90 ? -1.135 5.422 8.965 1.00 86.44 90 THR A O 1
ATOM 699 N N . PHE A 1 91 ? -0.705 7.386 7.957 1.00 86.62 91 PHE A N 1
ATOM 700 C CA . PHE A 1 91 ? 0.376 7.919 8.793 1.00 86.62 91 PHE A CA 1
ATOM 701 C C . PHE A 1 91 ? 1.744 7.234 8.678 1.00 86.62 91 PHE A C 1
ATOM 703 O O . PHE A 1 91 ? 2.651 7.580 9.439 1.00 86.62 91 PHE A O 1
ATOM 710 N N . ASP A 1 92 ? 1.945 6.347 7.702 1.00 88.69 92 ASP A N 1
ATOM 711 C CA . ASP A 1 92 ? 3.296 5.936 7.328 1.00 88.69 92 ASP A CA 1
ATOM 712 C C . ASP A 1 92 ? 4.111 7.116 6.771 1.00 88.69 92 ASP A C 1
ATOM 714 O O . ASP A 1 92 ? 3.612 7.969 6.022 1.00 88.69 92 ASP A O 1
ATOM 718 N N . THR A 1 93 ? 5.400 7.125 7.107 1.00 90.88 93 THR A N 1
ATOM 719 C CA . THR A 1 93 ? 6.403 8.043 6.558 1.00 90.88 93 THR A CA 1
ATOM 720 C C . THR A 1 93 ? 6.888 7.587 5.168 1.00 90.88 93 THR A C 1
ATOM 722 O O . THR A 1 93 ? 6.418 6.581 4.634 1.00 90.88 93 THR A O 1
ATOM 725 N N . GLY A 1 94 ? 7.762 8.376 4.534 1.00 93.38 94 GLY A N 1
ATOM 726 C CA . GLY A 1 94 ? 8.293 8.090 3.197 1.00 93.38 94 GLY A CA 1
ATOM 727 C C . GLY A 1 94 ? 7.217 7.913 2.115 1.00 93.38 94 GLY A C 1
ATOM 728 O O . GLY A 1 94 ? 6.242 8.670 2.079 1.00 93.38 94 GLY A O 1
ATOM 729 N N . ASN A 1 95 ? 7.409 6.931 1.226 1.00 95.56 95 ASN A N 1
ATOM 730 C CA . ASN A 1 95 ? 6.424 6.508 0.220 1.00 95.56 95 ASN A CA 1
ATOM 731 C C .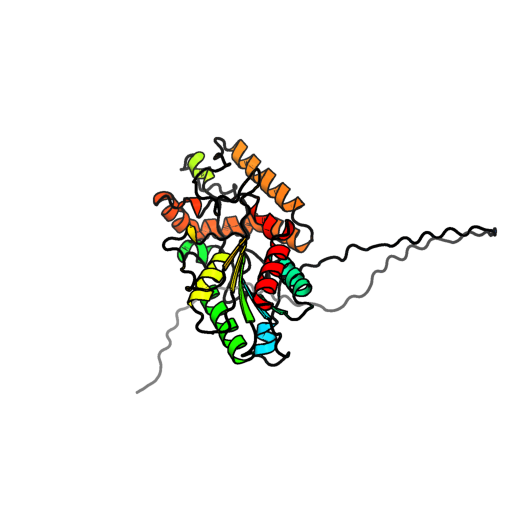 ASN A 1 95 ? 5.977 5.031 0.365 1.00 95.56 95 ASN A C 1
ATOM 733 O O . ASN A 1 95 ? 4.863 4.721 -0.057 1.00 95.56 95 ASN A O 1
ATOM 737 N N . ILE A 1 96 ? 6.750 4.168 1.046 1.00 95.62 96 ILE A N 1
ATOM 738 C CA . ILE A 1 96 ? 6.395 2.767 1.373 1.00 95.62 96 ILE A CA 1
ATOM 739 C C . ILE A 1 96 ? 6.136 2.513 2.872 1.00 95.62 96 ILE A C 1
ATOM 741 O O . ILE A 1 96 ? 5.544 1.490 3.219 1.00 95.62 96 ILE A O 1
ATOM 745 N N . GLY A 1 97 ? 6.504 3.446 3.758 1.00 92.69 97 GLY A N 1
ATOM 746 C CA . GLY A 1 97 ? 6.335 3.309 5.211 1.00 92.69 97 GLY A CA 1
ATOM 747 C C . GLY A 1 97 ? 7.420 2.483 5.901 1.00 92.69 97 GLY A C 1
ATOM 748 O O . GLY A 1 97 ? 8.339 1.998 5.258 1.00 92.69 97 GLY A O 1
ATOM 749 N N . VAL A 1 98 ? 7.322 2.323 7.226 1.00 90.50 98 VAL A N 1
ATOM 750 C CA . VAL A 1 98 ? 8.368 1.669 8.058 1.00 90.50 98 VAL A CA 1
ATOM 751 C C . VAL A 1 98 ? 8.017 0.243 8.506 1.00 90.50 98 VAL A C 1
ATOM 753 O O . VAL A 1 98 ? 8.793 -0.394 9.221 1.00 90.50 98 VAL A O 1
ATOM 756 N N . TRP A 1 99 ? 6.845 -0.261 8.114 1.00 87.62 99 TRP A N 1
ATOM 757 C CA . TRP A 1 99 ? 6.321 -1.576 8.503 1.00 87.62 99 TRP A CA 1
ATOM 758 C C . TRP A 1 99 ? 6.255 -2.509 7.277 1.00 87.62 99 TRP A C 1
ATOM 760 O O . TRP A 1 99 ? 7.292 -2.852 6.711 1.00 87.62 99 TRP A O 1
ATOM 770 N N . THR A 1 100 ? 5.050 -2.882 6.836 1.00 91.38 100 THR A N 1
ATOM 771 C CA . THR A 1 100 ? 4.797 -3.911 5.817 1.00 91.38 100 THR A CA 1
ATOM 772 C C . THR A 1 100 ? 5.489 -3.651 4.475 1.00 91.38 100 THR A C 1
ATOM 774 O O . THR A 1 100 ? 5.941 -4.608 3.859 1.00 91.38 100 THR A O 1
ATOM 777 N N . GLY A 1 101 ? 5.625 -2.394 4.028 1.00 94.38 101 GLY A N 1
ATOM 778 C CA . GLY A 1 101 ? 6.255 -2.051 2.741 1.00 94.38 101 GLY A CA 1
ATOM 779 C C . GLY A 1 101 ? 7.694 -2.574 2.605 1.00 94.38 101 GLY A C 1
ATOM 780 O O . GLY A 1 101 ? 7.916 -3.493 1.818 1.00 94.38 101 GLY A O 1
ATOM 781 N N . PRO A 1 102 ? 8.657 -2.090 3.415 1.00 94.12 102 PRO A N 1
ATOM 782 C CA . PRO A 1 102 ? 10.045 -2.572 3.393 1.00 94.12 102 PRO A CA 1
ATOM 783 C C . PRO A 1 102 ? 10.200 -4.065 3.713 1.00 94.12 102 PRO A C 1
ATOM 785 O O . PRO A 1 102 ? 11.182 -4.696 3.323 1.00 94.12 102 PRO A O 1
ATOM 788 N N . GLN A 1 103 ? 9.250 -4.648 4.452 1.00 93.31 103 GLN A N 1
ATOM 789 C CA . GLN A 1 103 ? 9.241 -6.077 4.779 1.00 93.31 103 GLN A CA 1
ATOM 790 C C . GLN A 1 103 ? 8.801 -6.926 3.572 1.00 93.31 103 GLN A C 1
ATOM 792 O O . GLN A 1 103 ? 9.434 -7.946 3.293 1.00 93.31 103 GLN A O 1
ATOM 797 N N . PHE A 1 104 ? 7.801 -6.466 2.812 1.00 96.19 104 PHE A N 1
ATOM 798 C CA . PHE A 1 104 ? 7.341 -7.069 1.559 1.00 96.19 104 PHE A CA 1
ATOM 799 C C . PHE A 1 104 ? 8.357 -6.887 0.425 1.00 96.19 104 PHE A C 1
ATOM 801 O O . PHE A 1 104 ? 8.695 -7.861 -0.240 1.00 96.19 104 PHE A O 1
ATOM 808 N N . GLU A 1 105 ? 8.928 -5.691 0.260 1.00 97.31 105 GLU A N 1
ATOM 809 C CA . GLU A 1 105 ? 10.013 -5.420 -0.695 1.00 97.31 105 GLU A CA 1
ATOM 810 C C . GLU A 1 105 ? 11.217 -6.338 -0.436 1.00 97.31 105 GLU A C 1
ATOM 812 O O . GLU A 1 105 ? 11.680 -7.039 -1.337 1.00 97.31 105 GLU A O 1
ATOM 817 N N . ALA A 1 106 ? 11.657 -6.451 0.823 1.00 95.56 106 ALA A N 1
ATOM 818 C CA . ALA A 1 106 ? 12.720 -7.379 1.197 1.00 95.56 106 ALA A CA 1
ATOM 819 C C . ALA A 1 106 ? 12.362 -8.856 0.941 1.00 95.56 106 ALA A C 1
ATOM 821 O O . ALA A 1 106 ? 13.270 -9.652 0.700 1.00 95.56 106 ALA A O 1
ATOM 822 N N . ALA A 1 107 ? 11.087 -9.251 1.038 1.00 96.50 107 ALA A N 1
ATOM 823 C CA . ALA A 1 107 ? 10.633 -10.614 0.753 1.00 96.50 107 ALA A CA 1
ATOM 824 C C . ALA A 1 107 ? 10.597 -10.909 -0.755 1.00 96.50 107 ALA A C 1
ATOM 826 O O . ALA A 1 107 ? 11.123 -11.934 -1.187 1.00 96.50 107 ALA A O 1
ATOM 827 N N . LEU A 1 108 ? 10.089 -9.978 -1.565 1.00 98.06 108 LEU A N 1
ATOM 828 C CA . LEU A 1 108 ? 10.116 -10.054 -3.028 1.00 98.06 108 LEU A CA 1
ATOM 829 C C . LEU A 1 108 ? 11.550 -10.130 -3.565 1.00 98.06 108 LEU A C 1
ATOM 831 O O . LEU A 1 108 ? 11.839 -10.971 -4.410 1.00 98.06 108 LEU A O 1
ATOM 835 N N . LEU A 1 109 ? 12.469 -9.326 -3.018 1.00 97.19 109 LEU A N 1
ATOM 836 C CA . LEU A 1 109 ? 13.897 -9.376 -3.355 1.00 97.19 109 LEU A CA 1
ATOM 837 C C . LEU A 1 109 ? 14.522 -10.763 -3.102 1.00 97.19 109 LEU A C 1
ATOM 839 O O . LEU A 1 109 ? 15.455 -11.135 -3.812 1.00 97.19 109 LEU A O 1
ATOM 843 N N . ARG A 1 110 ? 14.004 -11.550 -2.142 1.00 97.00 110 ARG A N 1
ATOM 844 C CA . ARG A 1 110 ? 14.408 -12.955 -1.937 1.00 97.00 110 ARG A CA 1
ATOM 845 C C . ARG A 1 110 ? 13.754 -13.884 -2.962 1.00 97.00 110 ARG A C 1
ATOM 847 O O . ARG A 1 110 ? 14.462 -14.566 -3.694 1.00 97.00 110 ARG A O 1
ATOM 854 N N . GLU A 1 111 ? 12.424 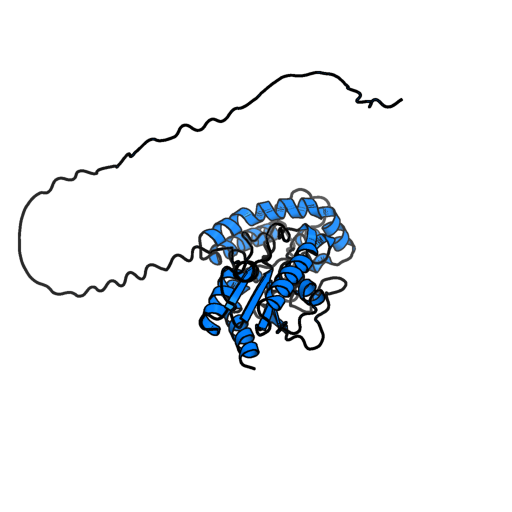-13.890 -3.043 1.00 97.12 111 GLU A N 1
ATOM 855 C CA . GLU A 1 111 ? 11.657 -14.827 -3.887 1.00 97.12 111 GLU A CA 1
ATOM 856 C C . GLU A 1 111 ? 11.885 -14.657 -5.400 1.00 97.12 111 GLU A C 1
ATOM 858 O O . GLU A 1 111 ? 11.705 -15.605 -6.173 1.00 97.12 111 GLU A O 1
ATOM 863 N N . LEU A 1 112 ? 12.296 -13.461 -5.825 1.00 96.88 112 LEU A N 1
ATOM 864 C CA . LEU A 1 112 ? 12.572 -13.103 -7.218 1.00 96.88 112 LEU A CA 1
ATOM 865 C C . LEU A 1 112 ? 14.080 -12.939 -7.499 1.00 96.88 112 LEU A C 1
ATOM 867 O O . LEU A 1 112 ? 14.455 -12.463 -8.563 1.00 96.88 112 LEU A O 1
ATOM 871 N N . ASN A 1 113 ? 14.961 -13.346 -6.572 1.00 96.12 113 ASN A N 1
ATOM 872 C CA . ASN A 1 113 ? 16.428 -13.262 -6.704 1.00 96.12 113 ASN A CA 1
ATOM 873 C C . ASN A 1 113 ? 16.957 -11.857 -7.078 1.00 96.12 113 ASN A C 1
ATOM 875 O O . ASN A 1 113 ? 17.958 -11.728 -7.781 1.00 96.12 113 ASN A O 1
ATOM 879 N N . GLY A 1 114 ? 16.282 -10.800 -6.618 1.00 94.81 114 GLY A N 1
ATOM 880 C CA . GLY A 1 114 ? 16.603 -9.406 -6.935 1.00 94.81 114 GLY A CA 1
ATOM 881 C C . GLY A 1 114 ? 15.956 -8.838 -8.206 1.00 94.81 114 GLY A C 1
ATOM 882 O O . GLY A 1 114 ? 16.033 -7.630 -8.407 1.00 94.81 114 GLY A O 1
ATOM 883 N N . ASP A 1 115 ? 15.286 -9.646 -9.035 1.00 96.62 115 ASP A N 1
ATOM 884 C CA . ASP A 1 115 ? 14.628 -9.200 -10.277 1.00 96.62 115 ASP A CA 1
ATOM 885 C C . ASP A 1 115 ? 13.234 -8.597 -10.008 1.00 96.62 115 ASP A C 1
ATOM 887 O O . ASP A 1 115 ? 12.185 -9.126 -10.387 1.00 96.62 115 ASP A O 1
ATOM 891 N N . ILE A 1 116 ? 13.230 -7.491 -9.261 1.00 98.19 116 ILE A N 1
ATOM 892 C CA . ILE A 1 116 ? 12.033 -6.763 -8.844 1.00 98.19 116 ILE A CA 1
ATOM 893 C C . ILE A 1 116 ? 12.317 -5.264 -8.731 1.00 98.19 116 ILE A C 1
ATOM 895 O O . ILE A 1 116 ? 13.257 -4.837 -8.064 1.00 98.19 116 ILE A O 1
ATOM 899 N N . HIS A 1 117 ? 11.435 -4.450 -9.307 1.00 98.56 117 HIS A N 1
ATOM 900 C CA . HIS A 1 117 ? 11.338 -3.028 -8.990 1.00 98.56 117 HIS A CA 1
ATOM 901 C C . HIS A 1 117 ? 10.188 -2.756 -8.028 1.00 98.56 117 HIS A C 1
ATOM 903 O O . HIS A 1 117 ? 9.038 -3.069 -8.323 1.00 98.56 117 HIS A O 1
ATOM 909 N N . PHE A 1 118 ? 10.489 -2.134 -6.893 1.00 98.62 118 PHE A N 1
ATOM 910 C CA . PHE A 1 118 ? 9.485 -1.679 -5.938 1.00 98.62 118 PHE A CA 1
ATOM 911 C C . PHE A 1 118 ? 9.343 -0.152 -6.001 1.00 98.62 118 PHE A C 1
ATOM 913 O O . PHE A 1 118 ? 10.278 0.571 -6.357 1.00 98.62 118 PHE A O 1
ATOM 920 N N . GLN A 1 119 ? 8.147 0.344 -5.700 1.00 98.56 119 GLN A N 1
ATOM 921 C CA . GLN A 1 119 ? 7.814 1.759 -5.820 1.00 98.56 119 GLN A CA 1
ATOM 922 C C . GLN A 1 119 ? 6.740 2.136 -4.806 1.00 98.56 119 GLN A C 1
ATOM 924 O O . GLN A 1 119 ? 5.624 1.624 -4.862 1.00 98.56 119 GLN A O 1
ATOM 929 N N . GLY A 1 120 ? 7.019 3.090 -3.924 1.00 98.12 120 GLY A N 1
ATOM 930 C CA . GLY A 1 120 ? 5.964 3.715 -3.128 1.00 98.12 120 GLY A CA 1
ATOM 931 C C . GLY A 1 120 ? 5.259 4.833 -3.895 1.00 98.12 120 GLY A C 1
ATOM 932 O O . GLY A 1 120 ? 5.883 5.578 -4.656 1.00 98.12 120 GLY A O 1
ATOM 933 N N . ILE A 1 121 ? 3.955 4.990 -3.670 1.00 97.62 121 ILE A N 1
ATOM 934 C CA . ILE A 1 121 ? 3.184 6.099 -4.255 1.00 97.62 121 ILE A CA 1
ATOM 935 C C . ILE A 1 121 ? 3.635 7.414 -3.603 1.00 97.62 121 ILE A C 1
ATOM 937 O O . ILE A 1 121 ? 3.665 7.527 -2.373 1.00 97.62 121 ILE A O 1
ATOM 941 N N . ASN A 1 122 ? 4.010 8.394 -4.433 1.00 94.81 122 ASN A N 1
ATOM 942 C CA . ASN A 1 122 ? 4.625 9.654 -4.012 1.00 94.81 122 ASN A CA 1
ATOM 943 C C . ASN A 1 122 ? 3.812 10.352 -2.906 1.00 94.81 122 ASN A C 1
ATOM 945 O O . ASN A 1 122 ? 2.589 10.458 -2.970 1.00 94.81 122 ASN A O 1
ATOM 949 N N . ARG A 1 123 ? 4.507 10.845 -1.876 1.00 92.75 123 ARG A N 1
ATOM 950 C CA . ARG A 1 123 ? 3.910 11.497 -0.705 1.00 92.75 123 ARG A CA 1
ATOM 951 C C . ARG A 1 123 ? 3.139 12.784 -1.034 1.00 92.75 123 ARG A C 1
ATOM 953 O O . ARG A 1 123 ? 2.270 13.159 -0.250 1.00 92.75 123 ARG A O 1
ATOM 960 N N . ALA A 1 124 ? 3.453 13.454 -2.145 1.00 93.19 124 ALA A N 1
ATOM 961 C CA . ALA A 1 124 ? 2.721 14.637 -2.600 1.00 93.19 124 ALA A CA 1
ATOM 962 C C . ALA A 1 124 ? 1.288 14.283 -3.033 1.00 93.19 124 ALA A C 1
ATOM 964 O O . ALA A 1 124 ? 0.330 14.888 -2.558 1.00 93.19 124 ALA A O 1
ATOM 965 N N . ASP A 1 125 ? 1.150 13.262 -3.878 1.00 94.81 125 ASP A N 1
ATOM 966 C CA . ASP A 1 125 ? -0.129 12.785 -4.411 1.00 94.81 125 ASP A CA 1
ATOM 967 C C . ASP A 1 125 ? -0.864 11.878 -3.415 1.00 94.81 125 ASP A C 1
ATOM 969 O O . ASP A 1 125 ? -2.095 11.834 -3.373 1.00 94.81 125 ASP A O 1
ATOM 973 N N . TYR A 1 126 ? -0.105 11.179 -2.569 1.00 94.44 126 TYR A N 1
ATOM 974 C CA . TYR A 1 126 ? -0.609 10.343 -1.492 1.00 94.44 126 TYR A CA 1
ATOM 975 C C . TYR A 1 126 ? -0.063 10.777 -0.120 1.00 94.44 126 TYR A C 1
ATOM 977 O O . TYR A 1 126 ? 0.940 10.231 0.361 1.00 94.44 126 TYR A O 1
ATOM 985 N N . PRO A 1 127 ? -0.739 11.705 0.587 1.00 90.94 127 PRO A N 1
ATOM 986 C CA . PRO A 1 127 ? -0.325 12.138 1.924 1.00 90.94 127 PRO A CA 1
ATOM 987 C C . PRO A 1 127 ? -0.472 11.041 2.991 1.00 90.94 127 PRO A C 1
ATOM 989 O O . PRO A 1 127 ? 0.172 11.130 4.036 1.00 90.94 127 PRO A O 1
ATOM 992 N N . ALA A 1 128 ? -1.260 9.991 2.714 1.00 89.94 128 ALA A N 1
ATOM 993 C CA . ALA A 1 128 ? -1.607 8.915 3.645 1.00 89.94 128 ALA A CA 1
ATOM 994 C C . ALA A 1 128 ? -2.175 9.440 4.978 1.00 89.94 128 ALA A C 1
ATOM 996 O O . ALA A 1 128 ? -1.751 9.037 6.053 1.00 89.94 128 ALA A O 1
ATOM 997 N N . ASP A 1 129 ? -3.120 10.375 4.918 1.00 87.00 129 ASP A N 1
ATOM 998 C CA . ASP A 1 129 ? -3.798 10.931 6.091 1.00 87.00 129 ASP A CA 1
ATOM 999 C C . ASP A 1 129 ? -5.131 10.210 6.388 1.00 87.00 129 ASP A C 1
ATOM 1001 O O . ASP A 1 129 ? -5.240 8.993 6.208 1.00 87.00 129 ASP A O 1
ATOM 1005 N N . LEU A 1 130 ? -6.111 10.954 6.916 1.00 82.44 130 LEU A N 1
ATOM 1006 C CA . LEU A 1 130 ? -7.436 10.475 7.315 1.00 82.44 130 LEU A CA 1
ATOM 1007 C C . LEU A 1 130 ? -8.563 10.966 6.395 1.00 82.44 130 LEU A C 1
ATOM 1009 O O . LEU A 1 130 ? -9.694 10.486 6.500 1.00 82.44 130 LEU A O 1
ATOM 1013 N N . ASP A 1 131 ? -8.274 11.929 5.521 1.00 83.62 131 ASP A N 1
ATOM 1014 C CA . ASP A 1 131 ? -9.290 12.671 4.783 1.00 83.62 131 ASP A CA 1
ATOM 1015 C C . ASP A 1 131 ? -9.798 11.858 3.585 1.00 83.62 131 ASP A C 1
ATOM 1017 O O . ASP A 1 131 ? -11.010 11.697 3.439 1.00 83.62 131 ASP A O 1
ATOM 1021 N N . GLY A 1 132 ? -8.901 11.249 2.799 1.00 76.06 132 GLY A N 1
ATOM 1022 C CA . GLY A 1 132 ? -9.282 10.372 1.679 1.00 76.06 132 GLY A CA 1
AT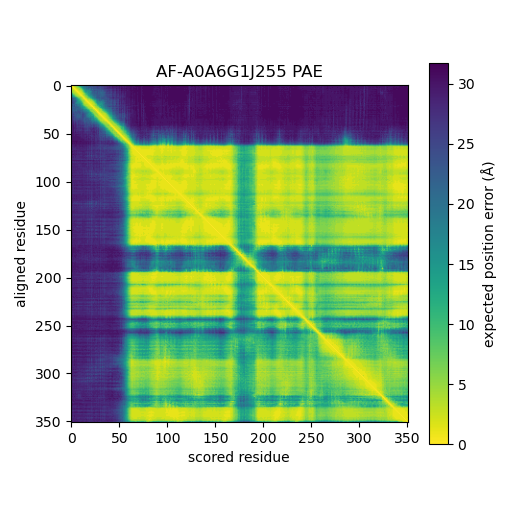OM 1023 C C . GLY A 1 132 ? -10.122 9.164 2.121 1.00 76.06 132 GLY A C 1
ATOM 1024 O O . GLY A 1 132 ? -11.086 8.777 1.463 1.00 76.06 132 GLY A O 1
ATOM 1025 N N . TYR A 1 133 ? -9.837 8.590 3.288 1.00 79.50 133 TYR A N 1
ATOM 1026 C CA . TYR A 1 133 ? -10.640 7.513 3.859 1.00 79.50 133 TYR A CA 1
ATOM 1027 C C . TYR A 1 133 ? -12.056 7.975 4.199 1.00 79.50 133 TYR A C 1
ATOM 1029 O O . TYR A 1 133 ? -13.042 7.372 3.765 1.00 79.50 133 TYR A O 1
ATOM 1037 N N . ALA A 1 134 ? -12.146 9.050 4.984 1.00 76.75 134 ALA A N 1
ATOM 1038 C CA . ALA A 1 134 ? -13.396 9.550 5.534 1.00 76.75 134 ALA A CA 1
ATOM 1039 C C . ALA A 1 134 ? -14.339 10.082 4.442 1.00 76.75 134 ALA A C 1
ATOM 1041 O O . ALA A 1 134 ? -15.551 9.871 4.519 1.00 76.75 134 ALA A O 1
ATOM 1042 N N . ARG A 1 135 ? -13.773 10.744 3.423 1.00 80.06 135 ARG A N 1
ATOM 1043 C CA . ARG A 1 135 ? -14.494 11.436 2.344 1.00 80.06 135 ARG A CA 1
ATOM 1044 C C . ARG A 1 135 ? -14.765 10.544 1.134 1.00 80.06 135 ARG A C 1
ATOM 1046 O O . ARG A 1 135 ? -15.884 10.540 0.629 1.00 80.06 135 ARG A O 1
ATOM 1053 N N . GLU A 1 136 ? -13.753 9.809 0.672 1.00 78.19 136 GLU A N 1
ATOM 1054 C CA . GLU A 1 136 ? -13.730 9.173 -0.658 1.00 78.19 136 GLU A CA 1
ATOM 1055 C C . GLU A 1 136 ? -13.783 7.636 -0.602 1.00 78.19 136 GLU A C 1
ATOM 1057 O O . GLU A 1 136 ? -13.852 6.992 -1.648 1.00 78.19 136 GLU A O 1
ATOM 1062 N N . GLY A 1 137 ? -13.732 7.029 0.591 1.00 76.12 137 GLY A N 1
ATOM 1063 C CA . GLY A 1 137 ? -13.603 5.573 0.732 1.00 76.12 137 GLY A CA 1
ATOM 1064 C C . GLY A 1 137 ? -12.224 5.062 0.299 1.00 76.12 137 GLY A C 1
ATOM 1065 O O . GLY A 1 137 ? -12.110 3.967 -0.244 1.00 76.12 137 GLY A O 1
ATOM 1066 N N . GLY A 1 138 ? -11.188 5.881 0.501 1.00 81.75 138 GLY A N 1
ATOM 1067 C CA . GLY A 1 138 ? -9.825 5.665 0.015 1.00 81.75 138 GLY A CA 1
ATOM 1068 C C . GLY A 1 138 ? -9.388 6.816 -0.889 1.00 81.75 138 GLY A C 1
ATOM 1069 O O . GLY A 1 138 ? -10.173 7.268 -1.716 1.00 81.75 138 GLY A O 1
ATOM 1070 N N . SER A 1 139 ? -8.150 7.289 -0.725 1.00 89.56 139 SER A N 1
ATOM 1071 C CA . SER A 1 139 ? -7.630 8.473 -1.430 1.00 89.56 139 SER A CA 1
ATOM 1072 C C . SER A 1 139 ? -7.677 8.311 -2.954 1.00 89.56 139 SER A C 1
ATOM 1074 O O . SER A 1 139 ? -7.057 7.402 -3.508 1.00 89.56 139 SER A O 1
ATOM 1076 N N . GLU A 1 140 ? -8.384 9.218 -3.627 1.00 91.25 140 GLU A N 1
ATOM 1077 C CA . GLU A 1 140 ? -8.532 9.206 -5.086 1.00 91.25 140 GLU A CA 1
ATOM 1078 C C . GLU A 1 140 ? -7.257 9.673 -5.801 1.00 91.25 140 GLU A C 1
ATOM 1080 O O . GLU A 1 140 ? -6.821 9.080 -6.786 1.00 91.25 140 GLU A O 1
ATOM 1085 N N . THR A 1 141 ? -6.583 10.687 -5.252 1.00 94.12 141 THR A N 1
ATOM 1086 C CA . THR A 1 141 ? -5.289 11.170 -5.765 1.00 94.12 141 THR A CA 1
ATOM 1087 C C . THR A 1 141 ? -4.221 10.075 -5.735 1.00 94.12 141 THR A C 1
ATOM 1089 O O . THR A 1 141 ? -3.450 9.940 -6.682 1.00 94.12 141 THR A O 1
ATOM 1092 N N . CYS A 1 142 ? -4.235 9.227 -4.701 1.00 95.19 142 CYS A N 1
ATOM 1093 C CA . CYS A 1 142 ? -3.385 8.043 -4.606 1.00 95.19 142 CYS A CA 1
ATOM 1094 C C . CYS A 1 142 ? -3.658 7.033 -5.730 1.00 95.19 142 CYS A C 1
ATOM 1096 O O . CYS A 1 142 ? -2.715 6.524 -6.336 1.00 95.19 142 CYS A O 1
ATOM 1098 N N . ALA A 1 143 ? -4.931 6.768 -6.039 1.00 95.25 143 ALA A N 1
ATOM 1099 C CA . ALA A 1 143 ? -5.323 5.836 -7.094 1.00 95.25 143 ALA A CA 1
ATOM 1100 C C . ALA A 1 143 ? -4.897 6.327 -8.486 1.00 95.25 143 ALA A C 1
ATOM 1102 O O . ALA A 1 143 ? -4.318 5.565 -9.262 1.00 95.25 143 ALA A O 1
ATOM 1103 N N . VAL A 1 144 ? -5.117 7.615 -8.769 1.00 96.50 144 VAL A N 1
ATOM 1104 C CA . VAL A 1 144 ? -4.719 8.262 -10.028 1.00 96.50 144 VAL A CA 1
ATOM 1105 C C . VAL A 1 144 ? -3.194 8.296 -10.182 1.00 96.50 144 VAL A C 1
ATOM 1107 O O . VAL A 1 144 ? -2.688 7.942 -11.245 1.00 96.50 144 VAL A O 1
ATOM 1110 N N . ALA A 1 145 ? -2.446 8.653 -9.133 1.00 97.25 145 ALA A N 1
ATOM 1111 C CA . ALA A 1 145 ? -0.981 8.663 -9.170 1.00 97.25 145 ALA A CA 1
ATOM 1112 C C . ALA A 1 145 ? -0.390 7.251 -9.319 1.00 97.25 145 ALA A C 1
ATOM 1114 O O . ALA A 1 145 ? 0.513 7.040 -10.127 1.00 97.25 145 ALA A O 1
ATOM 1115 N N . CYS A 1 146 ? -0.950 6.265 -8.611 1.00 98.06 146 CYS A N 1
ATOM 1116 C CA . CYS A 1 146 ? -0.604 4.853 -8.773 1.00 98.06 146 CYS A CA 1
ATOM 1117 C C . CYS A 1 146 ? -0.777 4.392 -10.227 1.00 98.06 146 CYS A C 1
ATOM 1119 O O . CYS A 1 146 ? 0.148 3.832 -10.821 1.00 98.06 146 CYS A O 1
ATOM 1121 N N . ALA A 1 147 ? -1.927 4.697 -10.833 1.00 97.94 147 ALA A N 1
ATOM 1122 C CA . ALA A 1 147 ? -2.193 4.355 -12.222 1.00 97.94 147 ALA A CA 1
ATOM 1123 C C . ALA A 1 147 ? -1.275 5.099 -13.206 1.00 97.94 147 ALA A C 1
ATOM 1125 O O . ALA A 1 147 ? -0.825 4.507 -14.186 1.00 97.94 147 ALA A O 1
ATOM 1126 N N . ALA A 1 148 ? -0.940 6.364 -12.938 1.00 97.81 148 ALA A N 1
ATOM 1127 C CA . ALA A 1 148 ? -0.004 7.135 -13.752 1.00 97.81 148 ALA A CA 1
ATOM 1128 C C . ALA A 1 148 ? 1.405 6.513 -13.757 1.00 97.81 148 ALA A C 1
ATOM 1130 O O . ALA A 1 148 ? 1.944 6.253 -14.834 1.00 97.81 148 ALA A O 1
ATOM 1131 N N . THR A 1 149 ? 1.975 6.202 -12.586 1.00 98.38 149 THR A N 1
ATOM 1132 C CA . THR A 1 149 ? 3.303 5.568 -12.480 1.00 98.38 149 THR A CA 1
ATOM 1133 C C . THR A 1 149 ? 3.317 4.164 -13.092 1.00 98.38 149 THR A C 1
ATOM 1135 O O . THR A 1 149 ? 4.248 3.827 -13.821 1.00 98.38 149 THR A O 1
ATOM 1138 N N . VAL A 1 150 ? 2.271 3.354 -12.883 1.00 98.50 150 VAL A N 1
ATOM 1139 C CA . VAL A 1 150 ? 2.158 2.022 -13.506 1.00 98.50 150 VAL A CA 1
ATOM 1140 C C . VAL A 1 150 ? 2.077 2.109 -15.029 1.00 98.50 150 VAL A C 1
ATOM 1142 O O . VAL A 1 150 ? 2.825 1.411 -15.709 1.00 98.50 150 VAL A O 1
ATOM 1145 N N . ASN A 1 151 ? 1.217 2.968 -15.584 1.00 98.12 151 ASN A N 1
ATOM 1146 C CA . ASN A 1 151 ? 1.075 3.104 -17.035 1.00 98.12 151 ASN A CA 1
ATOM 1147 C C . ASN A 1 151 ? 2.357 3.677 -17.677 1.00 98.12 151 ASN A C 1
ATOM 1149 O O . ASN A 1 151 ? 2.761 3.228 -18.751 1.00 98.12 151 ASN A O 1
ATOM 1153 N N . ALA A 1 152 ? 3.044 4.609 -17.005 1.00 97.81 152 ALA A N 1
ATOM 1154 C CA . ALA A 1 152 ? 4.335 5.134 -17.451 1.00 97.81 152 ALA A CA 1
ATOM 1155 C C . ALA A 1 152 ? 5.450 4.070 -17.423 1.00 97.81 152 ALA A C 1
ATOM 1157 O O . ALA A 1 152 ? 6.254 4.006 -18.353 1.00 97.81 152 ALA A O 1
ATOM 1158 N N . TYR A 1 153 ? 5.480 3.208 -16.402 1.00 98.44 153 TYR A N 1
ATOM 1159 C CA . TYR A 1 153 ? 6.422 2.088 -16.323 1.00 98.44 153 TYR A CA 1
ATOM 1160 C C . TYR A 1 153 ? 6.116 1.006 -17.370 1.00 98.44 153 TYR A C 1
ATOM 1162 O O . TYR A 1 153 ? 7.021 0.556 -18.066 1.00 98.44 153 TYR A O 1
ATOM 1170 N N . ALA A 1 154 ? 4.844 0.643 -17.557 1.00 98.19 154 ALA A N 1
ATOM 1171 C CA . ALA A 1 154 ? 4.397 -0.308 -18.579 1.00 98.19 154 ALA A CA 1
ATOM 1172 C C . ALA A 1 154 ? 4.808 0.123 -20.001 1.00 98.19 154 ALA A C 1
ATOM 1174 O O . ALA A 1 154 ? 5.224 -0.705 -20.808 1.00 98.19 154 ALA A O 1
ATOM 1175 N N . ALA A 1 155 ? 4.764 1.428 -20.291 1.00 97.56 155 ALA A N 1
ATOM 1176 C CA . ALA A 1 155 ? 5.222 1.996 -21.561 1.00 97.56 155 ALA A CA 1
ATOM 1177 C C . ALA A 1 155 ? 6.758 1.977 -21.749 1.00 97.56 155 ALA A C 1
ATOM 1179 O O . ALA A 1 155 ? 7.237 2.163 -22.867 1.00 97.56 155 ALA A O 1
ATOM 1180 N N . LYS A 1 156 ? 7.536 1.767 -20.677 1.00 98.00 156 LYS A N 1
ATOM 1181 C CA . LYS A 1 156 ? 9.001 1.590 -20.712 1.00 98.00 156 LYS A CA 1
ATOM 1182 C C . LYS A 1 156 ? 9.411 0.118 -20.722 1.00 98.00 156 LYS A C 1
ATOM 1184 O O . LYS A 1 156 ? 10.385 -0.232 -21.381 1.00 98.00 156 LYS A O 1
ATOM 1189 N N . CYS A 1 157 ? 8.669 -0.719 -20.003 1.00 98.19 157 CYS A N 1
ATOM 1190 C CA . CYS A 1 157 ? 8.940 -2.134 -19.793 1.00 98.19 157 CYS A CA 1
ATOM 1191 C C . CYS A 1 157 ? 7.740 -2.969 -20.276 1.00 98.19 157 CYS A C 1
ATOM 1193 O O . CYS A 1 157 ? 6.923 -3.394 -19.454 1.00 98.19 157 CYS A O 1
ATOM 1195 N N . PRO A 1 158 ? 7.598 -3.195 -21.599 1.00 97.00 158 PRO A N 1
ATOM 1196 C CA . PRO A 1 158 ? 6.444 -3.897 -22.163 1.00 97.00 158 PRO A CA 1
ATOM 1197 C C . PRO A 1 158 ? 6.295 -5.328 -21.625 1.00 97.00 158 PRO A C 1
ATOM 1199 O O . PRO A 1 158 ? 5.181 -5.756 -21.345 1.00 97.00 158 PRO A O 1
ATOM 1202 N N . GLU A 1 159 ? 7.413 -6.019 -21.390 1.00 96.69 159 GLU A N 1
ATOM 1203 C CA . GLU A 1 159 ? 7.448 -7.412 -20.916 1.00 96.69 159 GLU A CA 1
ATOM 1204 C C . GLU A 1 159 ? 7.323 -7.567 -19.385 1.00 96.69 159 GLU A C 1
ATOM 1206 O O . GLU A 1 159 ? 7.299 -8.689 -18.880 1.00 96.69 159 GLU A O 1
ATOM 1211 N N . ALA A 1 160 ? 7.305 -6.471 -18.616 1.00 97.81 160 ALA A N 1
ATOM 1212 C CA . ALA A 1 160 ? 7.362 -6.553 -17.157 1.00 97.81 160 ALA A CA 1
ATOM 1213 C C . ALA A 1 160 ? 6.000 -6.896 -16.539 1.00 97.81 160 ALA A C 1
ATOM 1215 O O . ALA A 1 160 ? 4.990 -6.274 -16.854 1.00 97.81 160 ALA A O 1
ATOM 1216 N N . ARG A 1 161 ? 5.974 -7.833 -15.588 1.00 98.12 161 ARG A N 1
ATOM 1217 C CA . ARG A 1 161 ? 4.774 -8.233 -14.841 1.00 98.12 161 ARG A CA 1
ATOM 1218 C C . ARG A 1 161 ? 4.553 -7.274 -13.676 1.00 98.12 161 ARG A C 1
ATOM 1220 O O . ARG A 1 161 ? 5.342 -7.250 -12.731 1.00 98.12 161 ARG A O 1
ATOM 1227 N N . ILE A 1 162 ? 3.498 -6.463 -13.747 1.00 98.56 162 ILE A N 1
ATOM 1228 C CA . ILE A 1 162 ? 3.238 -5.396 -12.773 1.00 98.56 162 ILE A CA 1
ATOM 1229 C C . ILE A 1 162 ? 2.172 -5.839 -11.773 1.00 98.56 162 ILE A C 1
ATOM 1231 O O . ILE A 1 162 ? 1.088 -6.270 -12.160 1.00 98.56 162 ILE A O 1
ATOM 1235 N N . PHE A 1 163 ? 2.450 -5.677 -10.485 1.00 98.62 163 PHE A N 1
ATOM 1236 C CA . PHE A 1 163 ? 1.505 -5.910 -9.400 1.00 98.62 163 PHE A CA 1
ATOM 1237 C C . PHE A 1 163 ? 1.179 -4.593 -8.696 1.00 98.62 163 PHE A C 1
ATOM 1239 O O . PHE A 1 163 ? 2.050 -3.749 -8.473 1.00 98.62 163 PHE A O 1
ATOM 1246 N N . VAL A 1 164 ? -0.083 -4.428 -8.311 1.00 98.50 164 VAL A N 1
ATOM 1247 C CA . VAL A 1 164 ? -0.513 -3.332 -7.437 1.00 98.50 164 VAL A CA 1
ATOM 1248 C C . VAL A 1 164 ? -0.648 -3.878 -6.023 1.00 98.50 164 VAL A C 1
ATOM 1250 O O . VAL A 1 164 ? -1.196 -4.962 -5.820 1.00 98.50 164 VAL A O 1
ATOM 1253 N N . SER A 1 165 ? -0.144 -3.140 -5.037 1.00 98.00 165 SER A N 1
ATOM 1254 C CA . SER A 1 165 ? -0.184 -3.549 -3.639 1.00 98.00 165 SER A CA 1
ATOM 1255 C C . SER A 1 165 ? -0.516 -2.398 -2.697 1.00 98.00 165 SER A C 1
ATOM 1257 O O . SER A 1 165 ? -0.266 -1.232 -2.996 1.00 98.00 165 SER A O 1
ATOM 1259 N N . GLY A 1 166 ? -1.047 -2.712 -1.517 1.00 94.38 166 GLY A N 1
ATOM 1260 C CA . GLY A 1 166 ? -1.238 -1.727 -0.452 1.00 94.38 166 GLY A CA 1
ATOM 1261 C C . GLY A 1 166 ? -1.603 -2.350 0.891 1.00 94.38 166 GLY A C 1
ATOM 1262 O O . GLY A 1 166 ? -2.038 -3.500 0.955 1.00 94.38 166 GLY A O 1
ATOM 1263 N N . TRP A 1 167 ? -1.410 -1.599 1.976 1.00 90.19 167 TRP A N 1
ATOM 1264 C CA . TRP A 1 167 ? -1.633 -2.106 3.335 1.00 90.19 167 TRP A CA 1
ATOM 1265 C C . TRP A 1 167 ? -2.313 -1.102 4.273 1.00 90.19 167 TRP A C 1
ATOM 1267 O O . TRP A 1 167 ? -2.423 0.086 3.955 1.00 90.19 167 TRP A O 1
ATOM 1277 N N . ARG A 1 168 ? -2.757 -1.578 5.445 1.00 76.00 168 ARG A N 1
ATOM 1278 C CA . ARG A 1 168 ? -3.327 -0.735 6.506 1.00 76.00 168 ARG A CA 1
ATOM 1279 C C . ARG A 1 168 ? -2.455 -0.599 7.756 1.00 76.00 168 ARG A C 1
ATOM 1281 O O . ARG A 1 168 ? -2.330 -1.533 8.539 1.00 76.00 168 ARG A O 1
ATOM 1288 N N . LEU A 1 169 ? -1.986 0.619 8.026 1.00 62.12 169 LEU A N 1
ATOM 1289 C CA . LEU A 1 169 ? -1.528 1.019 9.361 1.00 62.12 169 LEU A CA 1
ATOM 1290 C C . LEU A 1 169 ? -2.737 1.481 10.189 1.00 62.12 169 LEU A C 1
ATOM 1292 O O . LEU A 1 169 ? -3.557 2.259 9.698 1.00 62.12 169 LEU A O 1
ATOM 1296 N N . VAL A 1 170 ? -2.889 0.977 11.417 1.00 55.56 170 VAL A N 1
ATOM 1297 C CA . VAL A 1 170 ? -4.131 1.099 12.204 1.00 55.56 170 VAL A CA 1
ATOM 1298 C C . VAL A 1 170 ? -3.813 1.202 13.696 1.00 55.56 170 VAL A C 1
ATOM 1300 O O . VAL A 1 170 ? -3.405 0.227 14.307 1.00 55.56 170 VAL A O 1
ATOM 1303 N N . PHE A 1 171 ? -4.028 2.367 14.310 1.00 44.31 171 PHE A N 1
ATOM 1304 C CA . PHE A 1 171 ? -3.627 2.648 15.698 1.00 44.31 171 PHE A CA 1
ATOM 1305 C C . PHE A 1 171 ? -4.832 2.908 16.620 1.00 44.31 171 PHE A C 1
ATOM 1307 O O . PHE A 1 171 ? -5.932 3.174 16.146 1.00 44.31 171 PHE A O 1
ATOM 1314 N N . HIS A 1 172 ? -4.654 2.864 17.943 1.00 45.16 172 HIS A N 1
ATOM 1315 C CA . HIS A 1 172 ? -5.737 3.072 18.916 1.00 45.16 172 HIS A CA 1
ATOM 1316 C C . HIS A 1 172 ? -5.735 4.499 19.496 1.00 45.16 172 HIS A C 1
ATOM 1318 O O . HIS A 1 172 ? -4.701 4.972 19.965 1.00 45.16 172 HIS A O 1
ATOM 1324 N N . LEU A 1 173 ? -6.896 5.169 19.557 1.00 41.62 173 LEU A N 1
ATOM 1325 C CA . LEU A 1 173 ? -7.046 6.459 20.243 1.00 41.62 173 LEU A CA 1
ATOM 1326 C C . LEU A 1 173 ? -8.249 6.480 21.195 1.00 41.62 173 LEU A C 1
ATOM 1328 O O . LEU A 1 173 ? -9.394 6.448 20.766 1.00 41.62 173 LEU A O 1
ATOM 1332 N N . SER A 1 174 ? -7.982 6.666 22.486 1.00 38.53 174 SER A N 1
ATOM 1333 C CA . SER A 1 174 ? -8.978 7.126 23.458 1.00 38.53 174 SER A CA 1
ATOM 1334 C C . SER A 1 174 ? -8.310 8.168 24.360 1.00 38.53 174 SER A C 1
ATOM 1336 O O . SER A 1 174 ? -7.678 7.839 25.363 1.00 38.53 174 SER A O 1
ATOM 1338 N N . ALA A 1 175 ? -8.384 9.431 23.927 1.00 34.62 175 ALA A N 1
ATOM 1339 C CA . ALA A 1 175 ? -7.816 10.591 24.624 1.00 34.62 175 ALA A CA 1
ATOM 1340 C C . ALA A 1 175 ? -8.493 11.937 24.259 1.00 34.62 175 ALA A C 1
ATOM 1342 O O . ALA A 1 175 ? -7.979 12.995 24.613 1.00 34.62 175 ALA A O 1
ATOM 1343 N N . LEU A 1 176 ? -9.618 11.935 23.525 1.00 42.03 176 LEU A N 1
ATOM 1344 C CA . LEU A 1 176 ? -10.282 13.165 23.069 1.00 42.03 176 LEU A CA 1
ATOM 1345 C C . LEU A 1 176 ? -11.419 13.578 24.026 1.00 42.03 176 LEU A C 1
ATOM 1347 O O . LEU A 1 176 ? -12.450 12.905 24.053 1.00 42.03 176 LEU A O 1
ATOM 1351 N N . PRO A 1 177 ? -11.314 14.713 24.749 1.00 40.22 177 PRO A N 1
ATOM 1352 C CA . PRO A 1 177 ? -12.345 15.165 25.694 1.00 40.22 177 PRO A CA 1
ATOM 1353 C C . PRO A 1 177 ? -13.621 15.710 25.020 1.00 40.22 177 PRO A C 1
ATOM 1355 O O . PRO A 1 177 ? -14.555 16.123 25.702 1.00 40.22 177 PRO A O 1
ATOM 1358 N N . PHE A 1 178 ? -13.698 15.714 23.687 1.00 43.69 178 PHE A N 1
ATOM 1359 C CA . PHE A 1 178 ? -14.809 16.297 22.923 1.00 43.69 178 PHE A CA 1
ATOM 1360 C C . PHE A 1 178 ? -16.132 15.512 22.988 1.00 43.69 178 PHE A C 1
ATOM 1362 O O . PHE A 1 178 ? -17.172 16.032 22.592 1.00 43.69 178 PHE A O 1
ATOM 1369 N N . PHE A 1 179 ? -16.118 14.272 23.485 1.00 45.81 179 PHE A N 1
ATOM 1370 C CA . PHE A 1 179 ? -17.228 13.324 23.326 1.00 45.81 179 PHE A CA 1
ATOM 1371 C C . PHE A 1 179 ? -18.090 13.105 24.587 1.00 45.81 179 PHE A C 1
ATOM 1373 O O . PHE A 1 179 ? -18.832 12.130 24.661 1.00 45.81 179 PHE A O 1
ATOM 1380 N N . HIS A 1 180 ? -18.087 14.050 25.537 1.00 46.50 180 HIS A N 1
ATOM 1381 C CA . HIS A 1 180 ? -18.904 14.044 26.773 1.00 46.50 180 HIS A CA 1
ATOM 1382 C C . HIS A 1 180 ? -20.438 13.922 26.575 1.00 46.50 180 HIS A C 1
ATOM 1384 O O . HIS A 1 180 ? -21.180 13.876 27.553 1.00 46.50 180 HIS A O 1
ATOM 1390 N N . LYS A 1 181 ? -20.932 13.906 25.330 1.00 45.50 181 LYS A N 1
ATOM 1391 C CA . LYS A 1 181 ? -22.361 13.882 24.974 1.00 45.50 181 LYS A CA 1
ATOM 1392 C C . LYS A 1 181 ? -22.858 12.525 24.444 1.00 45.50 181 LYS A C 1
ATOM 1394 O O . LYS A 1 181 ? -24.015 12.426 24.048 1.00 45.50 181 LYS A O 1
ATOM 1399 N N . TYR A 1 182 ? -21.995 11.509 24.421 1.00 52.56 182 TYR A N 1
ATOM 1400 C CA . TYR A 1 182 ? -22.279 10.163 23.914 1.00 52.56 182 TYR A CA 1
ATOM 1401 C C . TYR A 1 182 ? -22.092 9.113 25.020 1.00 52.56 182 TYR A C 1
ATOM 1403 O O . TYR A 1 182 ? -21.319 9.324 25.954 1.00 52.56 182 TYR A O 1
ATOM 1411 N N . SER A 1 183 ? -22.796 7.979 24.938 1.00 53.00 183 SER A N 1
ATOM 1412 C CA . SER A 1 183 ? -22.662 6.900 25.931 1.00 53.00 183 SER A CA 1
ATOM 1413 C C . SER A 1 183 ? -21.319 6.170 25.802 1.00 53.00 183 SER A C 1
ATOM 1415 O O . SER A 1 183 ? -20.681 6.218 24.752 1.00 53.00 183 SER A O 1
ATOM 1417 N N . LEU A 1 184 ? -20.883 5.437 26.835 1.00 51.34 184 LEU A N 1
ATOM 1418 C CA . LEU A 1 184 ? -19.612 4.693 26.786 1.00 51.34 184 LEU A CA 1
ATOM 1419 C C . LEU A 1 184 ? -19.555 3.676 25.632 1.00 51.34 184 LEU A C 1
ATOM 1421 O O . LEU A 1 184 ? -18.533 3.583 24.956 1.00 51.34 184 LEU A O 1
ATOM 1425 N N . LYS A 1 185 ? -20.680 3.027 25.299 1.00 48.44 185 LYS A N 1
ATOM 1426 C CA . LYS A 1 185 ? -20.784 2.135 24.130 1.00 48.44 185 LYS A CA 1
ATOM 1427 C C . LYS A 1 185 ? -20.702 2.880 22.781 1.00 48.44 185 LYS A C 1
ATOM 1429 O O . LYS A 1 185 ? -20.298 2.282 21.793 1.00 48.44 185 LYS A O 1
ATOM 1434 N N . GLN A 1 186 ? -21.025 4.176 22.729 1.00 45.69 186 GLN A N 1
ATOM 1435 C CA . GLN A 1 186 ? -20.822 5.046 21.553 1.00 45.69 186 GLN A CA 1
ATOM 1436 C C . GLN A 1 186 ? -19.409 5.662 21.510 1.00 45.69 186 GLN A C 1
ATOM 1438 O O . GLN A 1 186 ? -18.859 5.870 20.433 1.00 45.69 186 GLN A O 1
ATOM 1443 N N . LEU A 1 187 ? -18.790 5.916 22.667 1.00 47.12 187 LEU A N 1
ATOM 1444 C CA . LEU A 1 187 ? -17.383 6.318 22.801 1.00 47.12 187 LEU A CA 1
ATOM 1445 C C . LEU A 1 187 ? -16.427 5.187 22.392 1.00 47.12 187 LEU A C 1
ATOM 1447 O O . LEU A 1 187 ? -15.406 5.433 21.753 1.00 47.12 187 LEU A O 1
ATOM 1451 N N . ALA A 1 188 ? -16.782 3.937 22.700 1.00 43.53 188 ALA A N 1
ATOM 1452 C CA . ALA A 1 188 ? -16.029 2.743 22.323 1.00 43.53 188 ALA A CA 1
ATOM 1453 C C . ALA A 1 188 ? -15.826 2.578 20.801 1.00 43.53 188 ALA A C 1
ATOM 1455 O O . ALA A 1 188 ? -14.905 1.869 20.395 1.00 43.53 188 ALA A O 1
ATOM 1456 N N . LEU A 1 189 ? -16.650 3.246 19.984 1.00 44.88 189 LEU A N 1
ATOM 1457 C CA . LEU A 1 189 ? -16.681 3.227 18.514 1.00 44.88 189 LEU A CA 1
ATOM 1458 C C . LEU A 1 189 ? -15.712 4.220 17.831 1.00 44.88 189 LEU A C 1
ATOM 1460 O O . LEU A 1 189 ? -15.683 4.300 16.607 1.00 44.88 189 LEU A O 1
ATOM 1464 N N . LEU A 1 190 ? -14.935 5.006 18.583 1.00 43.38 190 LEU A N 1
ATOM 1465 C CA . LEU A 1 190 ? -14.069 6.076 18.053 1.00 43.38 190 LEU A CA 1
ATOM 1466 C C . LEU A 1 190 ? -12.709 5.576 17.542 1.00 43.38 190 LEU A C 1
ATOM 1468 O O . LEU A 1 190 ? -11.669 5.961 18.079 1.00 43.38 190 LEU A O 1
ATOM 1472 N N . ARG A 1 191 ? -12.678 4.662 16.564 1.00 50.41 191 ARG A N 1
ATOM 1473 C CA . ARG A 1 191 ? -11.454 3.875 16.382 1.00 50.41 191 ARG A CA 1
ATOM 1474 C C . ARG A 1 191 ? -11.116 3.287 14.994 1.00 50.41 191 ARG A C 1
ATOM 1476 O O . ARG A 1 191 ? -10.716 2.155 15.021 1.00 50.41 191 ARG A O 1
ATOM 1483 N N . LYS A 1 192 ? -11.178 3.856 13.784 1.00 54.53 192 LYS A N 1
ATOM 1484 C CA . LYS A 1 192 ? -10.349 3.299 12.653 1.00 54.53 192 LYS A CA 1
ATOM 1485 C C . LYS A 1 192 ? -10.369 4.157 11.417 1.00 54.53 192 LYS A C 1
ATOM 1487 O O . LYS A 1 192 ? -11.414 4.668 11.040 1.00 54.53 192 LYS A O 1
ATOM 1492 N N . ILE A 1 193 ? -9.192 4.250 10.800 1.00 51.28 193 ILE A N 1
ATOM 1493 C CA . ILE A 1 193 ? -8.951 4.880 9.514 1.00 51.28 193 ILE A CA 1
ATOM 1494 C C . ILE A 1 193 ? -7.687 4.244 8.903 1.00 51.28 193 ILE A C 1
ATOM 1496 O O . ILE A 1 193 ? -6.659 4.191 9.578 1.00 51.28 193 ILE A O 1
ATOM 1500 N N . SER A 1 194 ? -7.747 3.744 7.665 1.00 60.88 194 SER A N 1
ATOM 1501 C CA . SER A 1 194 ? -6.561 3.457 6.838 1.00 60.88 194 SER A CA 1
ATOM 1502 C C . SER A 1 194 ? -6.941 3.342 5.366 1.00 60.88 194 SER A C 1
ATOM 1504 O O . SER A 1 194 ? -8.086 3.019 5.066 1.00 60.88 194 SER A O 1
ATOM 1506 N N . GLN A 1 195 ? -6.016 3.638 4.448 1.00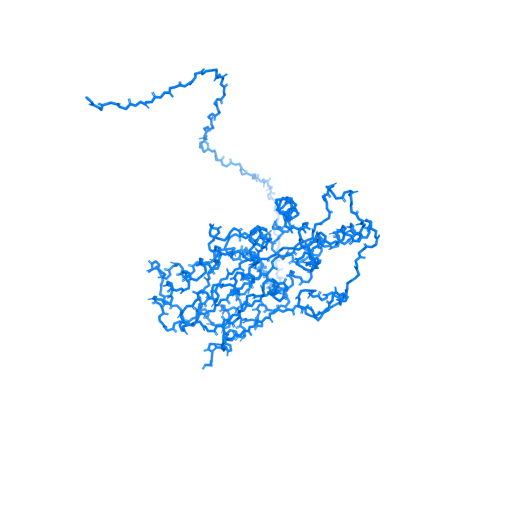 79.06 195 GLN A N 1
ATOM 1507 C CA . GLN A 1 195 ? -6.370 3.820 3.032 1.00 79.06 195 GLN A CA 1
ATOM 1508 C C . GLN A 1 195 ? -5.356 3.295 1.997 1.00 79.06 195 GLN A C 1
ATOM 1510 O O . GLN A 1 195 ? -5.576 3.491 0.804 1.00 79.06 195 GLN A O 1
ATOM 1515 N N . GLY A 1 196 ? -4.288 2.599 2.407 1.00 88.56 196 GLY A N 1
ATOM 1516 C CA . GLY A 1 196 ? -3.301 2.031 1.474 1.00 88.56 196 GLY A CA 1
ATOM 1517 C C . GLY A 1 196 ? -3.858 0.860 0.660 1.00 88.56 196 GLY A C 1
ATOM 1518 O O . GLY A 1 196 ? -3.780 0.866 -0.568 1.00 88.56 196 GLY A O 1
ATOM 1519 N N . ALA A 1 197 ? -4.513 -0.100 1.322 1.00 91.44 197 ALA A N 1
ATOM 1520 C CA . ALA A 1 197 ? -5.214 -1.201 0.653 1.00 91.44 197 ALA A CA 1
ATOM 1521 C C . ALA A 1 197 ? -6.382 -0.701 -0.226 1.00 91.44 197 ALA A C 1
ATOM 1523 O O . ALA A 1 197 ? -6.564 -1.179 -1.345 1.00 91.44 197 ALA A O 1
ATOM 1524 N N . LEU A 1 198 ? -7.134 0.312 0.224 1.00 90.81 198 LEU A N 1
ATOM 1525 C CA . LEU A 1 198 ? -8.179 0.953 -0.589 1.00 90.81 198 LEU A CA 1
ATOM 1526 C C . LEU A 1 198 ? -7.625 1.687 -1.816 1.00 90.81 198 LEU A C 1
ATOM 1528 O O . LEU A 1 198 ? -8.209 1.590 -2.892 1.00 90.81 198 LEU A O 1
ATOM 1532 N N . CYS A 1 199 ? -6.488 2.375 -1.691 1.00 93.88 199 CYS A N 1
ATOM 1533 C CA . CYS A 1 199 ? -5.810 2.984 -2.833 1.00 93.88 199 CYS A CA 1
ATOM 1534 C C . CYS A 1 199 ? -5.373 1.928 -3.861 1.00 93.88 199 CYS A C 1
ATOM 1536 O O . CYS A 1 199 ? -5.576 2.131 -5.055 1.00 93.88 199 CYS A O 1
ATOM 1538 N N . ALA A 1 200 ? -4.869 0.770 -3.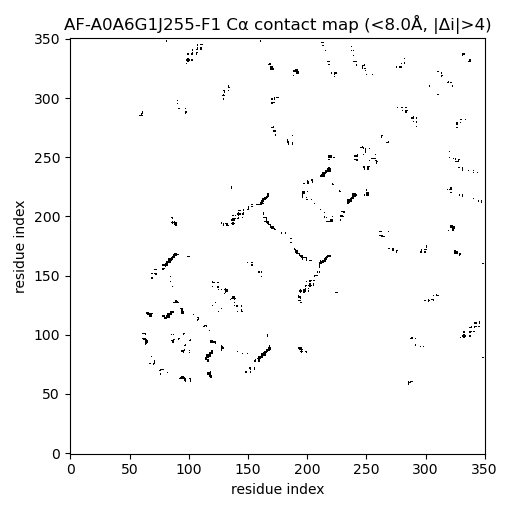417 1.00 95.56 200 ALA A N 1
ATOM 1539 C CA . ALA A 1 200 ? -4.553 -0.352 -4.301 1.00 95.56 200 ALA A CA 1
ATOM 1540 C C . ALA A 1 200 ? -5.800 -0.877 -5.049 1.00 95.56 200 ALA A C 1
ATOM 1542 O O . ALA A 1 200 ? -5.760 -1.051 -6.268 1.00 95.56 200 ALA A O 1
ATOM 1543 N N . HIS A 1 201 ? -6.932 -1.044 -4.350 1.00 94.31 201 HIS A N 1
ATOM 1544 C CA . HIS A 1 201 ? -8.214 -1.409 -4.968 1.00 94.31 201 HIS A CA 1
ATOM 1545 C C . HIS A 1 201 ? -8.721 -0.371 -5.980 1.00 94.31 201 HIS A C 1
ATOM 1547 O O . HIS A 1 201 ? -9.170 -0.746 -7.061 1.00 94.31 201 HIS A O 1
ATOM 1553 N N . LYS A 1 202 ? -8.647 0.929 -5.674 1.00 94.81 202 LYS A N 1
ATOM 1554 C CA . LYS A 1 202 ? -9.030 1.975 -6.632 1.00 94.81 202 LYS A CA 1
ATOM 1555 C C . LYS A 1 202 ? -8.081 2.014 -7.832 1.00 94.81 202 LYS A C 1
ATOM 1557 O O . LYS A 1 202 ? -8.546 2.030 -8.967 1.00 94.81 202 LYS A O 1
ATOM 1562 N N . CYS A 1 203 ? -6.769 1.947 -7.599 1.00 96.25 203 CYS A N 1
ATOM 1563 C CA . CYS A 1 203 ? -5.735 2.015 -8.634 1.00 96.25 203 CYS A CA 1
ATOM 1564 C C . CYS A 1 203 ? -5.957 0.997 -9.761 1.00 96.25 203 CYS A C 1
ATOM 1566 O O . CYS A 1 203 ? -5.940 1.385 -10.926 1.00 96.25 203 CYS A O 1
ATOM 1568 N N . VAL A 1 204 ? -6.266 -0.271 -9.451 1.00 96.81 204 VAL A N 1
ATOM 1569 C CA . VAL A 1 204 ? -6.493 -1.295 -10.495 1.00 96.81 204 VAL A CA 1
ATOM 1570 C C . VAL A 1 204 ? -7.708 -1.030 -11.394 1.00 96.81 204 VAL A C 1
ATOM 1572 O O . VAL A 1 204 ? -7.770 -1.587 -12.484 1.00 96.81 204 VAL A O 1
ATOM 1575 N N . ASN A 1 205 ? -8.643 -0.159 -10.996 1.00 94.56 205 ASN A N 1
ATOM 1576 C CA . ASN A 1 205 ? -9.767 0.265 -11.842 1.00 94.56 205 ASN A CA 1
ATOM 1577 C C . ASN A 1 205 ? -9.404 1.430 -12.789 1.00 94.56 205 ASN A C 1
ATOM 1579 O O . ASN A 1 205 ? -10.146 1.702 -13.730 1.00 94.56 205 ASN A O 1
ATOM 1583 N N . TYR A 1 206 ? -8.259 2.089 -12.578 1.00 94.62 206 TYR A N 1
ATOM 1584 C CA . TYR A 1 206 ? -7.687 3.108 -13.470 1.00 94.62 206 TYR A CA 1
ATOM 1585 C C . TYR A 1 206 ? -6.626 2.544 -14.435 1.00 94.62 206 TYR A C 1
ATOM 1587 O O . TYR A 1 206 ? -6.044 3.290 -15.227 1.00 94.62 206 TYR A O 1
ATOM 1595 N N . LEU A 1 207 ? -6.355 1.236 -14.383 1.00 94.25 207 LEU A N 1
ATOM 1596 C CA . LEU A 1 207 ? -5.372 0.575 -15.237 1.00 94.25 207 LEU A CA 1
ATOM 1597 C C . LEU A 1 207 ? -6.006 -0.001 -16.505 1.00 94.25 207 LEU A C 1
ATOM 1599 O O . LEU A 1 207 ? -6.975 -0.752 -16.455 1.00 94.25 207 LEU A O 1
ATOM 1603 N N . SER A 1 208 ? -5.391 0.314 -17.644 1.00 83.69 208 SER A N 1
ATOM 1604 C CA . SER A 1 208 ? -5.685 -0.264 -18.963 1.00 83.69 208 SER A CA 1
ATOM 1605 C C . SER A 1 208 ? -4.535 -1.126 -19.503 1.00 83.69 208 SER A C 1
ATOM 1607 O O . SER A 1 208 ? -4.605 -1.628 -20.623 1.00 83.69 208 SER A O 1
ATOM 1609 N N . THR A 1 209 ? -3.465 -1.287 -18.718 1.00 89.94 209 THR A N 1
ATOM 1610 C CA . THR A 1 209 ? -2.255 -2.019 -19.099 1.00 89.94 209 THR A CA 1
ATOM 1611 C C . THR A 1 209 ? -2.447 -3.544 -18.998 1.00 89.94 209 THR A C 1
ATOM 1613 O O . THR A 1 209 ? -2.819 -4.035 -17.928 1.00 89.94 209 THR A O 1
ATOM 1616 N N . PRO A 1 210 ? -2.180 -4.327 -20.066 1.00 93.06 210 PRO A N 1
ATOM 1617 C CA . PRO A 1 210 ? -2.255 -5.789 -20.017 1.00 93.06 210 PRO A CA 1
ATOM 1618 C C . PRO A 1 210 ? -1.150 -6.426 -19.155 1.00 93.06 210 PRO A C 1
ATOM 1620 O O . PRO A 1 210 ? -1.259 -7.595 -18.799 1.00 93.06 210 PRO A O 1
ATOM 1623 N N . GLN A 1 211 ? -0.114 -5.670 -18.773 1.00 95.94 211 GLN A N 1
ATOM 1624 C CA . GLN A 1 211 ? 0.947 -6.119 -17.866 1.00 95.94 211 GLN A CA 1
ATOM 1625 C C . GLN A 1 211 ? 0.492 -6.318 -16.406 1.00 95.94 211 GLN A C 1
ATOM 1627 O O . GLN A 1 211 ? 1.234 -6.908 -15.609 1.00 95.94 211 GLN A O 1
ATOM 1632 N N . LEU A 1 212 ? -0.701 -5.833 -16.033 1.00 97.19 212 LEU A N 1
ATOM 1633 C CA . LEU A 1 212 ? -1.248 -5.968 -14.682 1.00 97.19 212 LEU A CA 1
ATOM 1634 C C . LEU A 1 212 ? -1.484 -7.450 -14.328 1.00 97.19 212 LEU A C 1
ATOM 1636 O O . LEU A 1 212 ? -2.471 -8.064 -14.723 1.00 97.19 212 LEU A O 1
ATOM 1640 N N . SER A 1 213 ? -0.563 -8.010 -13.547 1.00 97.31 213 SER A N 1
ATOM 1641 C CA . SER A 1 213 ? -0.477 -9.437 -13.220 1.00 97.31 213 SER A CA 1
ATOM 1642 C C . SER A 1 213 ? -1.129 -9.812 -11.885 1.00 97.31 213 SER A C 1
ATOM 1644 O O . SER A 1 213 ? -1.376 -10.994 -11.648 1.00 97.31 213 SER A O 1
ATOM 1646 N N . GLY A 1 214 ? -1.443 -8.847 -11.014 1.00 97.69 214 GLY A N 1
ATOM 1647 C CA . GLY A 1 214 ? -2.202 -9.120 -9.793 1.00 97.69 214 GLY A CA 1
ATOM 1648 C C . GLY A 1 214 ? -2.364 -7.944 -8.827 1.00 97.69 214 GLY A C 1
ATOM 1649 O O . GLY A 1 214 ? -1.714 -6.905 -8.959 1.00 97.69 214 GLY A O 1
ATOM 1650 N N . LEU A 1 215 ? -3.233 -8.145 -7.834 1.00 97.88 215 LEU A N 1
ATOM 1651 C CA . LEU A 1 215 ? -3.503 -7.238 -6.716 1.00 97.88 215 LEU A CA 1
ATOM 1652 C C . LEU A 1 215 ? -3.236 -7.949 -5.378 1.00 97.88 215 LEU A C 1
ATOM 1654 O O . LEU A 1 215 ? -3.876 -8.956 -5.075 1.00 97.88 215 LEU A O 1
ATOM 1658 N N . VAL A 1 216 ? -2.333 -7.400 -4.565 1.00 97.00 216 VAL A N 1
ATOM 1659 C CA . VAL A 1 216 ? -1.961 -7.919 -3.234 1.00 97.00 216 VAL A CA 1
ATOM 1660 C C . VAL A 1 216 ? -2.362 -6.903 -2.166 1.00 97.00 216 VAL A C 1
ATOM 1662 O O . VAL A 1 216 ? -1.974 -5.743 -2.245 1.00 97.00 216 VAL A O 1
ATOM 1665 N N . VAL A 1 217 ? -3.137 -7.288 -1.152 1.00 93.94 217 VAL A N 1
ATOM 1666 C CA . VAL A 1 217 ? -3.567 -6.338 -0.106 1.00 93.94 217 VAL A CA 1
ATOM 1667 C C . VAL A 1 217 ? -3.443 -6.922 1.291 1.00 93.94 217 VAL A C 1
ATOM 1669 O O . VAL A 1 217 ? -3.930 -8.016 1.556 1.00 93.94 217 VAL A O 1
ATOM 1672 N N . PHE A 1 218 ? -2.824 -6.172 2.202 1.00 90.88 218 PHE A N 1
ATOM 1673 C CA . PHE A 1 218 ? -2.623 -6.589 3.592 1.00 90.88 218 PHE A CA 1
ATOM 1674 C C . PHE A 1 218 ? -3.595 -5.844 4.505 1.00 90.88 218 PHE A C 1
ATOM 1676 O O . PHE A 1 218 ? -3.482 -4.630 4.700 1.00 90.88 218 PHE A O 1
ATOM 1683 N N . GLY A 1 219 ? -4.564 -6.586 5.032 1.00 83.44 219 GLY A N 1
ATOM 1684 C CA . GLY A 1 219 ? -5.717 -6.066 5.741 1.00 83.44 219 GLY A CA 1
ATOM 1685 C C . GLY A 1 219 ? -6.546 -5.141 4.850 1.00 83.44 219 GLY A C 1
ATOM 1686 O O . GLY A 1 219 ? -6.468 -3.924 4.981 1.00 83.44 219 GLY A O 1
ATOM 1687 N N . SER A 1 220 ? -7.376 -5.692 3.963 1.00 84.19 220 SER A N 1
ATOM 1688 C CA . SER A 1 220 ? -8.303 -4.868 3.172 1.00 84.19 220 SER A CA 1
ATOM 1689 C C . SER A 1 220 ? -9.558 -4.493 3.966 1.00 84.19 220 SE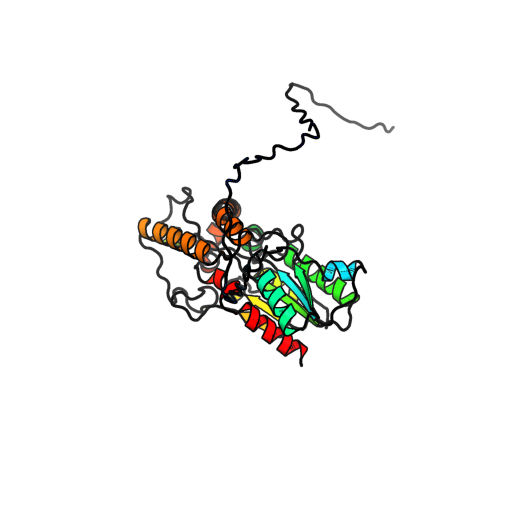R A C 1
ATOM 1691 O O . SER A 1 220 ? -10.046 -5.257 4.800 1.00 84.19 220 SER A O 1
ATOM 1693 N N . GLU A 1 221 ? -10.078 -3.287 3.741 1.00 79.25 221 GLU A N 1
ATOM 1694 C CA . GLU A 1 221 ? -11.386 -2.820 4.238 1.00 79.25 221 GLU A CA 1
ATOM 1695 C C . GLU A 1 221 ? -12.383 -2.523 3.111 1.00 79.25 221 GLU A C 1
ATOM 1697 O O . GLU A 1 221 ? -13.437 -1.932 3.344 1.00 79.25 221 GLU A O 1
ATOM 1702 N N . ASN A 1 222 ? -12.065 -2.941 1.884 1.00 84.56 222 ASN A N 1
ATOM 1703 C CA . ASN A 1 222 ? -12.868 -2.649 0.700 1.00 84.56 222 ASN A CA 1
ATOM 1704 C C . ASN A 1 222 ? -14.316 -3.162 0.810 1.00 84.56 222 ASN A C 1
ATOM 1706 O O . ASN A 1 222 ? -15.247 -2.464 0.421 1.00 84.56 222 ASN A O 1
ATOM 1710 N N . SER A 1 223 ? -14.516 -4.327 1.434 1.00 80.81 223 SER A N 1
ATOM 1711 C CA . SER A 1 223 ? -15.825 -4.929 1.744 1.00 80.81 223 SER A CA 1
ATOM 1712 C C . SER A 1 223 ? -16.722 -4.087 2.665 1.00 80.81 223 SER A C 1
ATOM 1714 O O . SER A 1 223 ? -17.913 -4.372 2.774 1.00 80.81 223 SER A O 1
ATOM 1716 N N . LEU A 1 224 ? -16.171 -3.067 3.330 1.00 75.88 224 LEU A N 1
ATOM 1717 C CA . LEU A 1 224 ? -16.880 -2.166 4.243 1.00 75.88 224 LEU A CA 1
ATOM 1718 C C . LEU A 1 224 ? -17.070 -0.753 3.669 1.00 75.88 224 LEU A C 1
ATOM 1720 O O . LEU A 1 224 ? -17.599 0.119 4.362 1.00 75.88 224 LEU A O 1
ATOM 1724 N N . MET A 1 225 ? -16.624 -0.506 2.434 1.00 79.38 225 MET A N 1
ATOM 1725 C CA . MET A 1 225 ? -16.938 0.724 1.706 1.00 79.38 225 MET A CA 1
ATOM 1726 C C . MET A 1 225 ? -18.302 0.601 1.019 1.00 79.38 225 MET A C 1
ATOM 1728 O O . MET A 1 225 ? -18.820 -0.493 0.794 1.00 79.38 225 MET A O 1
ATOM 1732 N N . THR A 1 226 ? -18.928 1.735 0.711 1.00 78.31 226 THR A N 1
ATOM 1733 C CA . THR A 1 226 ? -20.281 1.777 0.136 1.00 78.31 226 THR A CA 1
ATOM 1734 C C . THR A 1 226 ? -20.321 2.748 -1.051 1.00 78.31 226 THR A C 1
ATOM 1736 O O . THR A 1 226 ? -20.422 3.955 -0.827 1.00 78.31 226 THR A O 1
ATOM 1739 N N . PRO A 1 227 ? -20.255 2.252 -2.304 1.00 83.56 227 PRO A N 1
ATOM 1740 C CA . PRO A 1 227 ? -20.010 0.856 -2.694 1.00 83.56 227 PRO A CA 1
ATOM 1741 C C . PRO A 1 227 ? -18.566 0.394 -2.395 1.00 83.56 227 PRO A C 1
ATOM 1743 O O . PRO A 1 227 ? -17.677 1.234 -2.233 1.00 83.56 227 PRO A O 1
ATOM 1746 N N . PRO A 1 228 ? -18.303 -0.926 -2.350 1.00 84.44 228 PRO A N 1
ATOM 1747 C CA . PRO A 1 228 ? -16.944 -1.449 -2.449 1.00 84.44 228 PRO A CA 1
ATOM 1748 C C . PRO A 1 228 ? -16.357 -1.125 -3.831 1.00 84.44 228 PRO A C 1
ATOM 1750 O O . PRO A 1 228 ? -17.072 -1.130 -4.836 1.00 84.44 228 PRO A O 1
ATOM 1753 N N . SER A 1 229 ? -15.047 -0.892 -3.904 1.00 88.44 229 SER A N 1
ATOM 1754 C CA . SER A 1 229 ? -14.339 -0.812 -5.187 1.00 88.44 229 SER A CA 1
ATOM 1755 C C . SER A 1 229 ? -14.354 -2.186 -5.856 1.00 88.44 229 SER A C 1
ATOM 1757 O O . SER A 1 229 ? -14.059 -3.195 -5.208 1.00 88.44 229 SER A O 1
ATOM 1759 N N . ALA A 1 230 ? -14.680 -2.246 -7.146 1.00 90.75 230 ALA A N 1
ATOM 1760 C CA . ALA A 1 230 ? -14.628 -3.496 -7.895 1.00 90.75 230 ALA A CA 1
ATOM 1761 C C . ALA A 1 230 ? -13.184 -4.021 -8.005 1.00 90.75 230 ALA A C 1
ATOM 1763 O O . ALA A 1 230 ? -12.218 -3.266 -7.888 1.00 90.75 230 ALA A O 1
ATOM 1764 N N . ILE A 1 231 ? -13.035 -5.320 -8.253 1.00 91.88 231 ILE A N 1
ATOM 1765 C CA . ILE A 1 231 ? -11.771 -5.915 -8.699 1.00 91.88 231 ILE A CA 1
ATOM 1766 C C . ILE A 1 231 ? -11.991 -6.320 -10.164 1.00 91.88 231 ILE A C 1
ATOM 1768 O O . ILE A 1 231 ? -13.001 -6.979 -10.434 1.00 91.88 231 ILE A O 1
ATOM 1772 N N . PRO A 1 232 ? -11.116 -5.929 -11.112 1.00 92.50 232 PRO A N 1
ATOM 1773 C CA . PRO A 1 232 ? -11.254 -6.312 -12.514 1.00 92.50 232 PRO A CA 1
ATOM 1774 C C . PRO A 1 232 ? -11.399 -7.829 -12.699 1.00 92.50 232 PRO A C 1
ATOM 1776 O O . PRO A 1 232 ? -10.708 -8.621 -12.056 1.00 92.50 232 PRO A O 1
ATOM 1779 N N . LEU A 1 233 ? -12.312 -8.242 -13.582 1.00 87.44 233 LEU A N 1
ATOM 1780 C CA . LEU A 1 233 ? -12.609 -9.657 -13.804 1.00 87.44 233 LEU A CA 1
ATOM 1781 C C . LEU A 1 233 ? -11.357 -10.402 -14.300 1.00 87.44 233 LEU A C 1
ATOM 1783 O O . LEU A 1 233 ? -10.687 -9.951 -15.225 1.00 87.44 233 LEU A O 1
ATOM 1787 N N . ASN A 1 234 ? -11.083 -11.564 -13.702 1.00 89.31 234 ASN A N 1
ATOM 1788 C CA . ASN A 1 234 ? -9.896 -12.403 -13.922 1.00 89.31 234 ASN A CA 1
ATOM 1789 C C . ASN A 1 234 ? -8.552 -11.837 -13.416 1.00 89.31 234 ASN A C 1
ATOM 1791 O O . ASN A 1 234 ? -7.539 -12.514 -13.584 1.00 89.31 234 ASN A O 1
ATOM 1795 N N . LEU A 1 235 ? -8.509 -10.670 -12.760 1.00 95.25 235 LEU A N 1
ATOM 1796 C CA . LEU A 1 235 ? -7.290 -10.195 -12.093 1.00 95.25 235 LEU A CA 1
ATOM 1797 C C . LEU A 1 235 ? -6.938 -11.118 -10.907 1.00 95.25 235 LEU A C 1
ATOM 1799 O O . LEU A 1 235 ? -7.765 -11.259 -10.000 1.00 95.25 235 LEU A O 1
ATOM 1803 N N . PRO A 1 236 ? -5.733 -11.723 -10.848 1.00 96.38 236 PRO A N 1
ATOM 1804 C CA . PRO A 1 236 ? -5.316 -12.502 -9.687 1.00 96.38 236 PRO A CA 1
ATOM 1805 C C . PRO A 1 236 ? -5.278 -11.628 -8.427 1.00 96.38 236 PRO A C 1
ATOM 1807 O O . PRO A 1 236 ? -4.642 -10.575 -8.412 1.00 96.38 236 PRO A O 1
ATOM 1810 N N . TYR A 1 237 ? -5.958 -12.063 -7.367 1.00 94.94 237 TYR A N 1
ATOM 1811 C CA . TYR A 1 237 ? -6.144 -11.286 -6.141 1.00 94.94 237 TYR A CA 1
ATOM 1812 C C . TYR A 1 237 ? -5.714 -12.085 -4.908 1.00 94.94 237 TYR A C 1
ATOM 1814 O O . TYR A 1 237 ? -6.133 -13.231 -4.739 1.00 94.94 237 TYR A O 1
ATOM 1822 N N . ALA A 1 238 ? -4.905 -11.465 -4.048 1.00 94.50 238 ALA A N 1
ATOM 1823 C CA . ALA A 1 238 ? -4.409 -12.042 -2.803 1.00 94.50 238 ALA A CA 1
ATOM 1824 C C . ALA A 1 238 ? -4.678 -11.100 -1.611 1.00 94.50 238 ALA A C 1
ATOM 1826 O O . ALA A 1 238 ? -3.888 -10.186 -1.345 1.00 94.50 238 ALA A O 1
ATOM 1827 N N . PRO A 1 239 ? -5.802 -11.290 -0.895 1.00 90.62 239 PRO A N 1
ATOM 1828 C CA . PRO A 1 239 ? -6.049 -10.638 0.381 1.00 90.62 239 PRO A CA 1
ATOM 1829 C C . PRO A 1 239 ? -5.340 -11.385 1.516 1.00 90.62 239 PRO A C 1
ATOM 1831 O O . PRO A 1 239 ? -5.633 -12.547 1.783 1.00 90.62 239 PRO A O 1
ATOM 1834 N N . TYR A 1 240 ? -4.457 -10.693 2.228 1.00 88.19 240 TYR A N 1
ATOM 1835 C CA . TYR A 1 240 ? -3.836 -11.170 3.461 1.00 88.19 240 TYR A CA 1
ATOM 1836 C C . TYR A 1 240 ? -4.577 -10.575 4.656 1.00 88.19 240 TYR A C 1
ATOM 1838 O O . TYR A 1 240 ? -4.679 -9.355 4.789 1.00 88.19 240 TYR A O 1
ATOM 1846 N N . CYS A 1 241 ? -5.129 -11.439 5.503 1.00 79.62 241 CYS A N 1
ATOM 1847 C CA . CYS A 1 241 ? -6.069 -11.082 6.562 1.00 79.62 241 CYS A CA 1
ATOM 1848 C C . CYS A 1 241 ? -5.819 -11.950 7.802 1.00 79.62 241 CYS A C 1
ATOM 1850 O O . CYS A 1 241 ? -5.829 -13.174 7.706 1.00 79.62 241 CYS A O 1
ATOM 1852 N N . ASN A 1 242 ? -5.614 -11.334 8.972 1.00 71.88 242 ASN A N 1
ATOM 1853 C CA . ASN A 1 242 ? -5.422 -12.076 10.219 1.00 71.88 242 ASN A CA 1
ATOM 1854 C C . ASN A 1 242 ? -6.775 -12.520 10.796 1.00 71.88 242 ASN A C 1
ATOM 1856 O O . ASN A 1 242 ? -7.345 -11.871 11.669 1.00 71.88 242 ASN A O 1
ATOM 1860 N N . GLU A 1 243 ? -7.313 -13.620 10.278 1.00 65.69 243 GLU A N 1
ATOM 1861 C CA . GLU A 1 243 ? -8.588 -14.194 10.733 1.00 65.69 243 GLU A CA 1
ATOM 1862 C C . GLU A 1 243 ? -8.434 -15.143 11.934 1.00 65.69 243 GLU A C 1
ATOM 1864 O O . GLU A 1 243 ? -9.428 -15.509 12.557 1.00 65.69 243 GLU A O 1
ATOM 1869 N N . ASN A 1 244 ? -7.204 -15.551 12.267 1.00 54.66 244 ASN A N 1
ATOM 1870 C CA . ASN A 1 244 ? -6.940 -16.814 12.964 1.00 54.66 244 ASN A CA 1
ATOM 1871 C C . ASN A 1 244 ? -6.168 -16.628 14.288 1.00 54.66 244 ASN A C 1
ATOM 1873 O O . ASN A 1 244 ? -5.185 -17.313 14.567 1.00 54.66 244 ASN A O 1
ATOM 1877 N N . SER A 1 245 ? -6.610 -15.666 15.101 1.00 55.44 245 SER A N 1
ATOM 1878 C CA . SER A 1 245 ? -6.023 -15.311 16.402 1.00 55.44 245 SER A CA 1
ATOM 1879 C C . SER A 1 245 ? -7.118 -15.074 17.456 1.00 55.44 245 SER A C 1
ATOM 1881 O O . SER A 1 245 ? -8.282 -14.856 17.118 1.00 55.44 245 SER A O 1
ATOM 1883 N N . THR A 1 246 ? -6.758 -15.081 18.747 1.00 54.94 246 THR A N 1
ATOM 1884 C CA . THR A 1 246 ? -7.670 -14.737 19.861 1.00 54.94 246 THR A CA 1
ATOM 1885 C C . THR A 1 246 ? -8.197 -13.299 19.807 1.00 54.94 246 THR A C 1
ATOM 1887 O O . THR A 1 246 ? -9.185 -12.992 20.469 1.00 54.94 246 THR A O 1
ATOM 1890 N N . ALA A 1 247 ? -7.589 -12.440 18.989 1.00 57.78 247 ALA A N 1
ATOM 1891 C CA . ALA A 1 247 ? -8.206 -11.237 18.448 1.00 57.78 247 ALA A CA 1
ATOM 1892 C C . ALA A 1 247 ? -8.123 -11.307 16.908 1.00 57.78 247 ALA A C 1
ATOM 1894 O O . ALA A 1 247 ? -7.027 -11.156 16.367 1.00 57.78 247 ALA A O 1
ATOM 1895 N N . PRO A 1 248 ? -9.222 -11.559 16.178 1.00 62.16 248 PRO A N 1
ATOM 1896 C CA . PRO A 1 248 ? -9.207 -11.545 14.717 1.00 62.16 248 PRO A CA 1
ATOM 1897 C C . PRO A 1 248 ? -9.278 -10.110 14.172 1.00 62.16 248 PRO A C 1
ATOM 1899 O O . PRO A 1 248 ? -9.764 -9.187 14.831 1.00 62.16 248 PRO A O 1
ATOM 1902 N N . ASP A 1 249 ? -8.851 -9.900 12.928 1.00 67.00 249 ASP A N 1
ATOM 1903 C CA . ASP A 1 249 ? -9.046 -8.639 12.220 1.00 67.00 249 ASP A CA 1
ATOM 1904 C C . ASP A 1 249 ? -10.526 -8.461 11.838 1.00 67.00 249 ASP A C 1
ATOM 1906 O O . ASP A 1 249 ? -10.988 -8.919 10.793 1.00 67.00 249 ASP A O 1
ATOM 1910 N N . LEU A 1 250 ? -11.266 -7.735 12.684 1.00 65.12 250 LEU A N 1
ATOM 1911 C CA . LEU A 1 250 ? -12.694 -7.419 12.526 1.00 65.12 250 LEU A CA 1
ATOM 1912 C C . LEU A 1 250 ? -13.115 -6.753 11.204 1.00 65.12 250 LEU A C 1
ATOM 1914 O O . LEU A 1 250 ? -14.311 -6.512 11.031 1.00 65.12 250 LEU A O 1
ATOM 1918 N N . LEU A 1 251 ? -12.205 -6.384 10.295 1.00 65.44 251 LEU A N 1
ATOM 1919 C CA . LEU A 1 251 ? -12.609 -5.933 8.954 1.00 65.44 251 LEU A CA 1
ATOM 1920 C C . LEU A 1 251 ? -12.509 -7.035 7.893 1.00 65.44 251 LEU A C 1
ATOM 1922 O O . LEU A 1 251 ? -13.133 -6.916 6.843 1.00 65.44 251 LEU A O 1
ATOM 1926 N N . CYS A 1 252 ? -11.755 -8.095 8.180 1.00 67.25 252 CYS A N 1
ATOM 1927 C CA . CYS A 1 252 ? -11.737 -9.328 7.401 1.00 67.25 252 CYS A CA 1
ATOM 1928 C C . CYS A 1 252 ? -12.914 -10.245 7.785 1.00 67.25 252 CYS A C 1
ATOM 1930 O O . CYS A 1 252 ? -13.447 -10.955 6.938 1.00 67.25 252 CYS A O 1
ATOM 1932 N N . THR A 1 253 ? -13.377 -10.203 9.043 1.00 64.69 253 THR A N 1
ATOM 1933 C CA . THR A 1 253 ? -14.462 -11.083 9.508 1.00 64.69 253 THR A CA 1
ATOM 1934 C C . THR A 1 253 ? -15.847 -10.700 8.972 1.00 64.69 253 THR A C 1
ATOM 1936 O O . THR A 1 253 ? -16.194 -9.530 8.788 1.00 64.69 253 THR A O 1
ATOM 1939 N N . SER A 1 254 ? -16.700 -11.705 8.765 1.00 57.47 254 SER A N 1
ATOM 1940 C CA . SER A 1 254 ? -18.058 -11.521 8.239 1.00 57.47 254 SER A CA 1
ATOM 1941 C C . SER A 1 254 ? -19.035 -10.906 9.252 1.00 57.47 254 SER A C 1
ATOM 1943 O O . SER A 1 254 ? -19.874 -10.086 8.875 1.00 57.47 254 SER A O 1
ATOM 1945 N N . THR A 1 255 ? -18.927 -11.245 10.542 1.00 54.62 255 THR A N 1
ATOM 1946 C CA . THR A 1 255 ? -19.875 -10.804 11.581 1.00 54.62 255 THR A CA 1
ATOM 1947 C C . THR A 1 255 ? -19.408 -9.559 12.341 1.00 54.62 255 THR A C 1
ATOM 1949 O O . THR A 1 255 ? -18.242 -9.177 12.328 1.00 54.62 255 THR A O 1
ATOM 1952 N N . TRP A 1 256 ? -20.357 -8.883 12.992 1.00 46.78 256 TRP A N 1
ATOM 1953 C CA . TRP A 1 256 ? -20.154 -7.583 13.646 1.00 46.78 256 TRP A CA 1
ATOM 1954 C C . TRP A 1 256 ? -19.343 -7.641 14.956 1.00 46.78 256 TRP A C 1
ATOM 1956 O O . TRP A 1 256 ? -18.824 -6.615 15.386 1.00 46.78 256 TRP A O 1
ATOM 1966 N N . THR A 1 257 ? -19.273 -8.811 15.600 1.00 49.22 257 THR A N 1
ATOM 1967 C CA . THR A 1 257 ? -18.778 -8.999 16.981 1.00 49.22 257 THR A CA 1
ATOM 1968 C C . THR A 1 257 ? -17.946 -10.278 17.161 1.00 49.22 257 THR A C 1
ATOM 1970 O O . THR A 1 257 ? -17.814 -10.786 18.273 1.00 49.22 257 THR A O 1
ATOM 1973 N N . SER A 1 258 ? -17.383 -10.843 16.087 1.00 47.00 258 SER A N 1
ATOM 1974 C CA . SER A 1 258 ? -16.532 -12.041 16.162 1.00 47.00 258 SER A CA 1
ATOM 1975 C C . SER A 1 258 ? -15.282 -11.793 17.019 1.00 47.00 258 SER A C 1
ATOM 1977 O O . SER A 1 258 ? -14.302 -11.237 16.528 1.00 47.00 258 SER A O 1
ATOM 1979 N N . GLY A 1 259 ? -15.314 -12.214 18.286 1.00 46.69 259 GLY A N 1
ATOM 1980 C CA . GLY A 1 259 ? -14.167 -12.159 19.196 1.00 46.69 259 GLY A CA 1
ATOM 1981 C C . GLY A 1 259 ? -13.839 -10.775 19.768 1.00 46.69 259 GLY A C 1
ATOM 1982 O O . GLY A 1 259 ? -12.690 -10.548 20.137 1.00 46.69 259 GLY A O 1
ATOM 1983 N N . PHE A 1 260 ? -14.797 -9.839 19.835 1.00 51.12 260 PHE A N 1
ATOM 1984 C CA . PHE A 1 260 ? -14.541 -8.539 20.465 1.00 51.12 260 PHE A CA 1
ATOM 1985 C C . PHE A 1 260 ? -15.767 -7.909 21.133 1.00 51.12 260 PHE A C 1
ATOM 1987 O O . PHE A 1 260 ? -16.705 -7.475 20.458 1.00 51.12 260 PHE A O 1
ATOM 1994 N N . ASP A 1 261 ? -15.699 -7.777 22.455 1.00 56.97 261 ASP A N 1
ATOM 1995 C CA . ASP A 1 261 ? -16.648 -7.006 23.250 1.00 56.97 261 ASP A CA 1
ATOM 1996 C C . ASP A 1 261 ? -16.278 -5.513 23.264 1.00 56.97 261 ASP A C 1
ATOM 1998 O O . ASP A 1 261 ? -15.109 -5.124 23.354 1.00 56.97 261 ASP A O 1
ATOM 2002 N N . LEU A 1 262 ? -17.290 -4.646 23.168 1.00 59.12 262 LEU A N 1
ATOM 2003 C CA . LEU A 1 262 ? -17.105 -3.205 23.344 1.00 59.12 262 LEU A CA 1
ATOM 2004 C C . LEU A 1 262 ? -16.982 -2.892 24.842 1.00 59.12 262 LEU A C 1
ATOM 2006 O O . LEU A 1 262 ? -17.879 -3.292 25.586 1.00 59.12 262 LEU A O 1
ATOM 2010 N N . PRO A 1 263 ? -15.963 -2.125 25.279 1.00 61.66 263 PRO A N 1
ATOM 2011 C CA . PRO A 1 263 ? -15.750 -1.851 26.690 1.00 61.66 263 PRO A CA 1
ATOM 2012 C C . PRO A 1 263 ? -16.945 -1.133 27.313 1.00 61.66 263 PRO A C 1
ATOM 2014 O O . PRO A 1 263 ? -17.424 -0.117 26.797 1.00 61.66 263 PRO A O 1
ATOM 2017 N N . ASP A 1 264 ? -17.396 -1.655 28.448 1.00 68.38 264 ASP A N 1
ATOM 2018 C CA . ASP A 1 264 ? -18.547 -1.146 29.191 1.00 68.38 264 ASP A CA 1
ATOM 2019 C C . ASP A 1 264 ? -18.176 0.023 30.116 1.00 68.38 264 ASP A C 1
ATOM 2021 O O . ASP A 1 264 ? -19.041 0.780 30.563 1.00 68.38 264 ASP A O 1
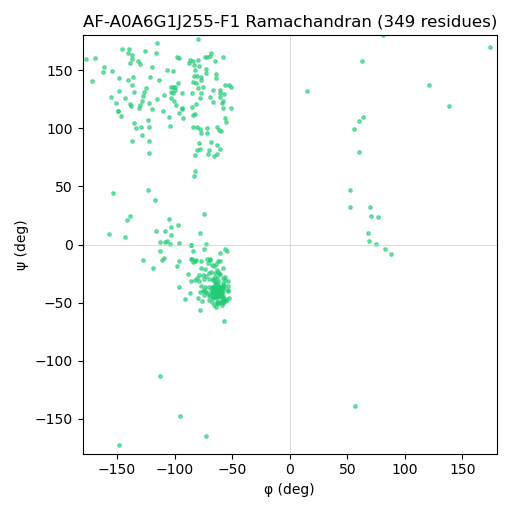ATOM 2025 N N . SER A 1 265 ? -16.877 0.223 30.372 1.00 66.12 265 SER A N 1
ATOM 2026 C CA . SER A 1 265 ? -16.371 1.287 31.244 1.00 66.12 265 SER A CA 1
ATOM 2027 C C . SER A 1 265 ? -15.254 2.129 30.618 1.00 66.12 265 SER A C 1
ATOM 2029 O O . SER A 1 265 ? -14.484 1.677 29.770 1.00 66.12 265 SER A O 1
ATOM 2031 N N . LEU A 1 266 ? -15.108 3.369 31.103 1.00 62.78 266 LEU A N 1
ATOM 2032 C CA . LEU A 1 266 ? -13.979 4.236 30.743 1.00 62.78 266 LEU A CA 1
ATOM 2033 C C . LEU A 1 266 ? -12.633 3.640 31.191 1.00 62.78 266 LEU A C 1
ATOM 2035 O O . LEU A 1 266 ? -11.636 3.796 30.494 1.00 62.78 266 LEU A O 1
ATOM 2039 N N . VAL A 1 267 ? -12.613 2.933 32.328 1.00 70.81 267 VAL A N 1
ATOM 2040 C CA . VAL A 1 267 ? -11.413 2.267 32.863 1.00 70.81 267 VAL A CA 1
ATOM 2041 C C . VAL A 1 267 ? -10.940 1.181 31.899 1.00 70.81 267 VAL A C 1
ATOM 2043 O O . VAL A 1 267 ? -9.782 1.183 31.485 1.00 70.81 267 VAL A O 1
ATOM 2046 N N . GLU A 1 268 ? -11.849 0.308 31.477 1.00 65.56 268 GLU A N 1
ATOM 2047 C CA . GLU A 1 268 ? -11.593 -0.755 30.504 1.00 65.56 268 GLU A CA 1
ATOM 2048 C C . GLU A 1 268 ? -11.146 -0.192 29.147 1.00 65.56 268 GLU A C 1
ATOM 2050 O O . GLU A 1 268 ? -10.148 -0.651 28.590 1.00 65.56 268 GLU A O 1
ATOM 2055 N N . LEU A 1 269 ? -11.794 0.877 28.665 1.00 62.09 269 LEU A N 1
ATOM 2056 C CA . LEU A 1 269 ? -11.358 1.599 27.468 1.00 62.09 269 LEU A CA 1
ATOM 2057 C C . LEU A 1 269 ? -9.917 2.125 27.620 1.00 62.09 269 LEU A C 1
ATOM 2059 O O . LEU A 1 269 ? -9.100 1.906 26.727 1.00 62.09 269 LEU A O 1
ATOM 2063 N N . THR A 1 270 ? -9.551 2.741 28.752 1.00 62.31 270 THR A N 1
ATOM 2064 C CA . THR A 1 270 ? -8.158 3.175 28.987 1.00 62.31 270 THR A CA 1
ATOM 2065 C C . THR A 1 270 ? -7.174 2.009 29.132 1.00 62.31 270 THR A C 1
ATOM 2067 O O . THR A 1 270 ? -6.029 2.128 28.695 1.00 62.31 270 THR A O 1
ATOM 2070 N N . GLY A 1 271 ? -7.614 0.860 29.653 1.00 64.81 271 GLY A N 1
ATOM 2071 C CA . GLY A 1 271 ? -6.845 -0.387 29.652 1.00 64.81 271 GLY A CA 1
ATOM 2072 C C . GLY A 1 271 ? -6.560 -0.884 28.232 1.00 64.81 271 GLY A C 1
ATOM 2073 O O . GLY A 1 271 ? -5.410 -1.176 27.906 1.00 64.81 271 GLY A O 1
ATOM 2074 N N . MET A 1 272 ? -7.567 -0.875 27.348 1.00 64.62 272 MET A N 1
ATOM 2075 C CA . MET A 1 272 ? -7.394 -1.189 25.923 1.00 64.62 272 MET A CA 1
ATOM 2076 C C . MET A 1 272 ? -6.410 -0.233 25.234 1.00 64.62 272 MET A C 1
ATOM 2078 O O . MET A 1 272 ? -5.588 -0.695 24.440 1.00 64.62 272 MET A O 1
ATOM 2082 N N . VAL A 1 273 ? -6.429 1.072 25.551 1.00 63.09 273 VAL A N 1
ATOM 2083 C CA . VAL A 1 273 ? -5.414 2.029 25.059 1.00 63.09 273 VAL A CA 1
ATOM 2084 C C . VAL A 1 273 ? -4.019 1.598 25.503 1.00 63.09 273 VAL A C 1
ATOM 2086 O O . VAL A 1 273 ? -3.116 1.498 24.677 1.00 63.09 273 VAL A O 1
ATOM 2089 N N . GLN A 1 274 ? -3.822 1.350 26.800 1.00 66.06 274 GLN A N 1
ATOM 2090 C CA . GLN A 1 274 ? -2.500 1.054 27.353 1.00 66.06 274 GLN A CA 1
ATOM 2091 C C . GLN A 1 274 ? -1.943 -0.273 26.832 1.00 66.06 274 GLN A C 1
ATOM 2093 O O . GLN A 1 274 ? -0.794 -0.300 26.392 1.00 66.06 274 GLN A O 1
ATOM 2098 N N . ALA A 1 275 ? -2.761 -1.328 26.784 1.00 67.25 275 ALA A N 1
ATOM 2099 C CA . ALA A 1 275 ? -2.405 -2.591 26.143 1.00 67.25 275 ALA A CA 1
ATOM 2100 C C . ALA A 1 275 ? -2.042 -2.383 24.663 1.00 67.25 275 ALA A C 1
ATOM 2102 O O . ALA A 1 275 ? -1.043 -2.927 24.190 1.00 67.25 275 ALA A O 1
ATOM 2103 N N . SER A 1 276 ? -2.782 -1.517 23.954 1.00 66.75 276 SER A N 1
ATOM 2104 C CA . SER A 1 276 ? -2.474 -1.189 22.560 1.00 66.75 276 SER A CA 1
ATOM 2105 C C . SER A 1 276 ? -1.108 -0.522 22.409 1.00 66.75 276 SER A C 1
ATOM 2107 O O . SER A 1 276 ? -0.275 -0.981 21.632 1.00 66.75 276 SER A O 1
ATOM 2109 N N . LEU A 1 277 ? -0.839 0.518 23.202 1.00 66.75 277 LEU A N 1
ATOM 2110 C CA . LEU A 1 277 ? 0.433 1.245 23.205 1.00 66.75 277 LEU A CA 1
ATOM 2111 C C . LEU A 1 277 ? 1.629 0.381 23.637 1.00 66.75 277 LEU A C 1
ATOM 2113 O O . LEU A 1 277 ? 2.757 0.657 23.228 1.00 66.75 277 LEU A O 1
ATOM 2117 N N . GLN A 1 278 ? 1.409 -0.631 24.479 1.00 69.88 278 GLN A N 1
ATOM 2118 C CA . GLN A 1 278 ? 2.441 -1.579 24.906 1.00 69.88 278 GLN A CA 1
ATOM 2119 C C . GLN A 1 278 ? 2.746 -2.606 23.810 1.00 69.88 278 GLN A C 1
ATOM 2121 O O . GLN A 1 278 ? 3.911 -2.760 23.449 1.00 69.88 278 GLN A O 1
ATOM 2126 N N . SER A 1 279 ? 1.718 -3.228 23.221 1.00 69.06 279 SER A N 1
ATOM 2127 C CA . SER A 1 279 ? 1.871 -4.181 22.110 1.00 69.06 279 SER A CA 1
ATOM 2128 C C . SER A 1 279 ? 2.573 -3.545 20.899 1.00 69.06 279 SER A C 1
ATOM 2130 O O . SER A 1 279 ? 3.556 -4.078 20.381 1.00 69.06 279 SER A O 1
ATOM 2132 N N . LEU A 1 280 ? 2.186 -2.317 20.538 1.00 68.81 280 LEU A N 1
ATOM 2133 C CA . LEU A 1 280 ? 2.872 -1.512 19.521 1.00 68.81 280 LEU A CA 1
ATOM 2134 C C . LEU A 1 280 ? 4.376 -1.344 19.778 1.00 68.81 280 LEU A C 1
ATOM 2136 O O . LEU A 1 280 ? 5.174 -1.416 18.846 1.00 68.81 280 LEU A O 1
ATOM 2140 N N . LYS A 1 281 ? 4.782 -1.147 21.039 1.00 70.19 281 LYS A N 1
ATOM 2141 C CA . LYS A 1 281 ? 6.200 -1.035 21.414 1.00 70.19 281 LYS A CA 1
ATOM 2142 C C . LYS A 1 281 ? 6.941 -2.372 21.360 1.00 70.19 281 LYS A C 1
ATOM 2144 O O . LYS A 1 281 ? 8.148 -2.347 21.139 1.00 70.19 281 LYS A O 1
ATOM 2149 N N . SER A 1 282 ? 6.259 -3.509 21.533 1.00 71.50 282 SER A N 1
ATOM 2150 C CA . SER A 1 282 ? 6.863 -4.837 21.336 1.00 71.50 282 SER A CA 1
ATOM 2151 C C . SER A 1 282 ? 6.970 -5.248 19.865 1.00 71.50 282 SER A C 1
ATOM 2153 O O . SER A 1 282 ? 7.931 -5.922 19.510 1.00 71.50 282 SER A O 1
ATOM 2155 N N . ILE A 1 283 ? 6.040 -4.817 19.003 1.00 70.81 283 ILE A N 1
ATOM 2156 C CA . ILE A 1 283 ? 6.069 -5.118 17.558 1.00 70.81 283 ILE A CA 1
ATOM 2157 C C . ILE A 1 283 ? 7.062 -4.200 16.812 1.00 70.81 283 ILE A C 1
ATOM 2159 O O . ILE A 1 283 ? 7.625 -4.588 15.790 1.00 70.81 283 ILE A O 1
ATOM 2163 N N . ALA A 1 284 ? 7.341 -3.002 17.340 1.00 77.38 284 ALA A N 1
ATOM 2164 C CA . ALA A 1 284 ? 8.302 -2.049 16.782 1.00 77.38 284 ALA A CA 1
ATOM 2165 C C . ALA A 1 284 ? 9.773 -2.513 16.934 1.00 77.38 284 ALA A C 1
ATOM 2167 O O . ALA A 1 284 ? 10.515 -2.086 17.830 1.00 77.38 284 ALA A O 1
ATOM 2168 N N . GLY A 1 285 ? 10.210 -3.393 16.032 1.00 77.38 285 GLY A N 1
ATOM 2169 C CA . GLY A 1 285 ? 11.534 -4.017 16.032 1.00 77.38 285 GLY A CA 1
ATOM 2170 C C . GLY A 1 285 ? 12.695 -3.035 15.844 1.00 77.38 285 GLY A C 1
ATOM 2171 O O . GLY A 1 285 ? 13.739 -3.216 16.470 1.00 77.38 285 GLY A O 1
ATOM 2172 N N . ASN A 1 286 ? 12.512 -1.974 15.050 1.00 82.50 286 ASN A N 1
ATOM 2173 C CA . ASN A 1 286 ? 13.542 -0.962 14.770 1.00 82.50 286 ASN A CA 1
ATOM 2174 C C . ASN A 1 286 ? 13.185 0.449 15.294 1.00 82.50 286 ASN A C 1
ATOM 2176 O O . ASN A 1 286 ? 12.093 0.695 15.803 1.00 82.50 286 ASN A O 1
ATOM 2180 N N . GLU A 1 287 ? 14.135 1.382 15.192 1.00 85.56 287 GLU A N 1
ATOM 2181 C CA . GLU A 1 287 ? 14.007 2.762 15.685 1.00 85.56 287 GLU A CA 1
ATOM 2182 C C . GLU A 1 287 ? 12.911 3.568 14.967 1.00 85.56 287 GLU A C 1
ATOM 2184 O O . GLU A 1 287 ? 12.086 4.190 15.635 1.00 85.56 287 GLU A O 1
ATOM 2189 N N . ALA A 1 288 ? 12.834 3.490 13.636 1.00 85.19 288 ALA A N 1
ATOM 2190 C CA . ALA A 1 288 ? 11.840 4.214 12.842 1.00 85.19 288 ALA A CA 1
ATOM 2191 C C . ALA A 1 288 ? 10.402 3.743 13.139 1.00 85.19 288 ALA A C 1
ATOM 2193 O O . ALA A 1 288 ? 9.492 4.557 13.288 1.00 85.19 288 ALA A O 1
ATOM 2194 N N . GLN A 1 289 ? 10.201 2.434 13.337 1.00 84.50 289 GLN A N 1
ATOM 2195 C CA . GLN A 1 289 ? 8.931 1.862 13.801 1.00 84.50 289 GLN A CA 1
ATOM 2196 C C . GLN A 1 289 ? 8.545 2.368 15.200 1.00 84.50 289 GLN A C 1
ATOM 2198 O O . GLN A 1 289 ? 7.379 2.678 15.448 1.00 84.50 289 GLN A O 1
ATOM 2203 N N . ARG A 1 290 ? 9.514 2.503 16.120 1.00 83.56 290 ARG A N 1
ATOM 2204 C CA . ARG A 1 290 ? 9.272 3.045 17.472 1.00 83.56 290 ARG A CA 1
ATOM 2205 C C . ARG A 1 290 ? 8.913 4.525 17.421 1.00 83.56 290 ARG A C 1
ATOM 2207 O O . ARG A 1 290 ? 7.990 4.947 18.116 1.00 83.56 290 ARG A O 1
ATOM 2214 N N . GLU A 1 291 ? 9.593 5.304 16.586 1.00 85.50 291 GLU A N 1
ATOM 2215 C CA . GLU A 1 291 ? 9.293 6.722 16.393 1.00 85.50 291 GLU A CA 1
ATOM 2216 C C . GLU A 1 291 ? 7.903 6.923 15.763 1.00 85.50 291 GLU A C 1
ATOM 2218 O O . GLU A 1 291 ? 7.114 7.736 16.255 1.00 85.50 291 GLU A O 1
ATOM 2223 N N . ALA A 1 292 ? 7.556 6.133 14.740 1.00 83.50 292 ALA A N 1
ATOM 2224 C CA . ALA A 1 292 ? 6.222 6.118 14.146 1.00 83.50 292 ALA A CA 1
ATOM 2225 C C . ALA A 1 292 ? 5.150 5.780 15.196 1.00 83.50 292 ALA A C 1
ATOM 2227 O O . ALA A 1 292 ? 4.206 6.552 15.373 1.00 83.50 292 ALA A O 1
ATOM 2228 N N . ALA A 1 293 ? 5.333 4.698 15.962 1.00 79.75 293 ALA A N 1
ATOM 2229 C CA . ALA A 1 293 ? 4.427 4.284 17.037 1.00 79.75 293 ALA A CA 1
ATOM 2230 C C . ALA A 1 293 ? 4.234 5.356 18.131 1.00 79.75 293 ALA A C 1
ATOM 2232 O O . ALA A 1 293 ? 3.144 5.470 18.691 1.00 79.75 293 ALA A O 1
ATOM 2233 N N . VAL A 1 294 ? 5.260 6.165 18.425 1.00 80.69 294 VAL A N 1
ATOM 2234 C CA . VAL A 1 294 ? 5.186 7.273 19.397 1.00 80.69 294 VAL A CA 1
ATOM 2235 C C . VAL A 1 294 ? 4.465 8.505 18.833 1.00 80.69 294 VAL A C 1
ATOM 2237 O O . VAL A 1 294 ? 3.731 9.159 19.573 1.00 80.69 294 VAL A O 1
ATOM 2240 N N . LYS A 1 295 ? 4.619 8.823 17.540 1.00 81.12 295 LYS A N 1
ATOM 2241 C CA . LYS A 1 295 ? 3.929 9.956 16.880 1.00 81.12 295 LYS A CA 1
ATOM 2242 C C . LYS A 1 295 ? 2.445 9.684 16.607 1.00 81.12 295 LYS A C 1
ATOM 2244 O O . LYS A 1 295 ? 1.626 10.607 16.607 1.00 81.12 295 LYS A O 1
ATOM 2249 N N . MET A 1 296 ? 2.097 8.418 16.398 1.00 77.38 296 MET A N 1
ATOM 2250 C CA . MET A 1 296 ? 0.787 7.959 15.938 1.00 77.38 296 MET A CA 1
ATOM 2251 C C . MET A 1 296 ? -0.453 8.434 16.736 1.00 77.38 296 MET A C 1
ATOM 2253 O O . MET A 1 296 ? -1.445 8.787 16.090 1.00 77.38 296 MET A O 1
ATOM 2257 N N . PRO A 1 297 ? -0.451 8.529 18.090 1.00 74.56 297 PRO A N 1
ATOM 2258 C CA . PRO A 1 297 ? -1.611 9.042 18.821 1.00 74.56 297 PRO A CA 1
ATOM 2259 C C . PRO A 1 297 ? -1.904 10.504 18.470 1.00 74.56 297 PRO A C 1
ATOM 2261 O O . PRO A 1 297 ? -3.061 10.880 18.294 1.00 74.56 297 PRO A O 1
ATOM 2264 N N . GLY A 1 298 ? -0.860 11.330 18.339 1.00 72.19 298 GLY A N 1
ATOM 2265 C CA . GLY A 1 298 ? -1.000 12.747 18.004 1.00 72.19 298 GLY A CA 1
ATOM 2266 C C . GLY A 1 298 ? -1.543 12.947 16.591 1.00 72.19 298 GLY A C 1
ATOM 2267 O O . GLY A 1 298 ? -2.481 13.719 16.394 1.00 72.19 298 GLY A O 1
ATOM 2268 N N . LEU A 1 299 ? -1.008 12.198 15.622 1.00 79.94 299 LEU A N 1
ATOM 2269 C CA . LEU A 1 299 ? -1.464 12.240 14.231 1.00 79.94 299 LEU A CA 1
ATOM 2270 C C . LEU A 1 299 ? -2.949 11.870 14.113 1.00 79.94 299 LEU A C 1
ATOM 2272 O O . LEU A 1 299 ? -3.730 12.618 13.515 1.00 79.94 299 LEU A O 1
ATOM 2276 N N . MET A 1 300 ? -3.371 10.775 14.754 1.00 75.38 300 MET A N 1
ATOM 2277 C CA . MET A 1 300 ? -4.769 10.352 14.707 1.00 75.38 300 MET A CA 1
ATOM 2278 C C . MET A 1 300 ? -5.706 11.281 15.478 1.00 75.38 300 MET A C 1
ATOM 2280 O O . MET A 1 300 ? -6.804 11.541 14.996 1.00 75.38 300 MET A O 1
ATOM 2284 N N . ALA A 1 301 ? -5.287 11.836 16.620 1.00 74.06 301 ALA A N 1
ATOM 2285 C CA . ALA A 1 301 ? -6.077 12.840 17.332 1.00 74.06 301 ALA A CA 1
ATOM 2286 C C . ALA A 1 301 ? -6.375 14.059 16.445 1.00 74.06 301 ALA A C 1
ATOM 2288 O O . ALA A 1 301 ? -7.519 14.511 16.377 1.00 74.06 301 ALA A O 1
ATOM 2289 N N . VAL A 1 302 ? -5.368 14.546 15.710 1.00 78.94 302 VAL A N 1
ATOM 2290 C CA . VAL A 1 302 ? -5.510 15.681 14.789 1.00 78.94 302 VAL A CA 1
ATOM 2291 C C . VAL A 1 302 ? -6.433 15.345 13.617 1.00 78.94 302 VAL A C 1
ATOM 2293 O O . VAL A 1 302 ? -7.372 16.096 13.353 1.00 78.94 302 VAL A O 1
ATOM 2296 N N . GLY A 1 303 ? -6.210 14.242 12.900 1.00 79.31 303 GLY A N 1
ATOM 2297 C CA . GLY A 1 303 ? -7.026 13.942 11.718 1.00 79.31 303 GLY A CA 1
ATOM 2298 C C . GLY A 1 303 ? -8.437 13.421 12.045 1.00 79.31 303 GLY A C 1
ATOM 2299 O O . GLY A 1 303 ? -9.353 13.662 11.261 1.00 79.31 303 GLY A O 1
ATOM 2300 N N . LEU A 1 304 ? -8.662 12.793 13.209 1.00 76.81 304 LEU A N 1
ATOM 2301 C CA . LEU A 1 304 ? -10.010 12.446 13.679 1.00 76.81 304 LEU A CA 1
ATOM 2302 C C . LEU A 1 304 ? -10.796 13.712 14.040 1.00 76.81 304 LEU A C 1
ATOM 2304 O O . LEU A 1 304 ? -11.966 13.819 13.688 1.00 76.81 304 LEU A O 1
ATOM 2308 N N . ALA A 1 305 ? -10.147 14.711 14.652 1.00 77.19 305 ALA A N 1
ATOM 2309 C CA . ALA A 1 305 ? -10.758 16.022 14.865 1.00 77.19 305 ALA A CA 1
ATOM 2310 C C . ALA A 1 305 ? -11.097 16.727 13.534 1.00 77.19 305 ALA A C 1
ATOM 2312 O O . ALA A 1 305 ? -12.190 17.275 13.399 1.00 77.19 305 ALA A O 1
ATOM 2313 N N . ARG A 1 306 ? -10.216 16.653 12.520 1.00 83.25 306 ARG A N 1
ATOM 2314 C CA . ARG A 1 306 ? -10.484 17.183 11.162 1.00 83.25 306 ARG A CA 1
ATOM 2315 C C . ARG A 1 306 ? -11.667 16.495 10.471 1.00 83.25 306 ARG A C 1
ATOM 2317 O O . ARG A 1 306 ? -12.434 17.162 9.783 1.00 83.25 306 ARG A O 1
ATOM 2324 N N . ASN A 1 307 ? -11.841 15.188 10.677 1.00 82.81 307 ASN A N 1
ATOM 2325 C CA . ASN A 1 307 ? -12.870 14.379 10.014 1.00 82.81 307 ASN A CA 1
ATOM 2326 C C . ASN A 1 307 ? -14.084 14.055 10.905 1.00 82.81 307 ASN A C 1
ATOM 2328 O O . ASN A 1 307 ? -14.911 13.218 10.543 1.00 82.81 307 ASN A O 1
ATOM 2332 N N . ALA A 1 308 ? -14.249 14.751 12.036 1.00 81.19 308 ALA A N 1
ATOM 2333 C CA . ALA A 1 308 ? -15.311 14.492 13.012 1.00 81.19 308 ALA A CA 1
ATOM 2334 C C . ALA A 1 308 ? -16.734 14.557 12.416 1.00 81.19 308 ALA A C 1
ATOM 2336 O O . ALA A 1 308 ? -17.621 13.822 12.852 1.00 81.19 308 ALA A O 1
ATOM 2337 N N . ALA A 1 309 ? -16.957 15.385 11.388 1.00 82.38 309 ALA A N 1
ATOM 2338 C CA . ALA A 1 309 ? -18.228 15.443 10.664 1.00 82.38 309 ALA A CA 1
ATOM 2339 C C . ALA A 1 309 ? -18.526 14.149 9.876 1.00 82.38 309 ALA A C 1
ATOM 2341 O O . ALA A 1 309 ? -19.653 13.656 9.907 1.00 82.38 309 ALA A O 1
ATOM 2342 N N . TRP A 1 310 ? -17.515 13.566 9.223 1.00 81.88 310 TRP A N 1
ATOM 2343 C CA . TRP A 1 310 ? -17.633 12.307 8.479 1.00 81.88 310 TRP A CA 1
ATOM 2344 C C . TRP A 1 310 ? -17.781 11.108 9.415 1.00 81.88 310 TRP A C 1
ATOM 2346 O O . TRP A 1 310 ? -18.663 10.281 9.195 1.00 81.88 310 TRP A O 1
ATOM 2356 N N . PHE A 1 311 ? -17.022 11.079 10.516 1.00 77.81 311 PHE A N 1
ATOM 2357 C CA . PHE A 1 311 ? -17.235 10.111 11.596 1.00 77.81 311 PHE A CA 1
ATOM 2358 C C . PHE A 1 311 ? -18.676 10.176 12.129 1.00 77.81 311 PHE A C 1
ATOM 2360 O O . PHE A 1 311 ? -19.343 9.152 12.239 1.00 77.81 311 PHE A O 1
ATOM 2367 N N . THR A 1 312 ? -19.194 11.379 12.405 1.00 75.25 312 THR A N 1
ATOM 2368 C CA . THR A 1 312 ? -20.568 11.554 12.909 1.00 75.25 312 THR A CA 1
ATOM 2369 C C . THR A 1 312 ? -21.614 11.095 11.885 1.00 75.25 312 THR A C 1
ATOM 2371 O O . THR A 1 312 ? -22.601 10.464 12.261 1.00 75.25 312 THR A O 1
ATOM 2374 N N . LYS A 1 313 ? -21.389 11.350 10.587 1.00 79.94 313 LYS A N 1
ATOM 2375 C CA . LYS A 1 313 ? -22.247 10.858 9.497 1.00 79.94 313 LYS A CA 1
ATOM 2376 C C . LYS A 1 313 ? -22.296 9.327 9.466 1.00 79.94 313 LYS A C 1
ATOM 2378 O O . LYS A 1 313 ? -23.388 8.762 9.426 1.00 79.94 313 LYS A O 1
ATOM 2383 N N . ASP A 1 314 ? -21.145 8.659 9.508 1.00 74.69 314 ASP A N 1
ATOM 2384 C CA . ASP A 1 314 ? -21.068 7.193 9.507 1.00 74.69 314 ASP A CA 1
ATOM 2385 C C . ASP A 1 314 ? -21.638 6.574 10.788 1.00 74.69 314 ASP A C 1
ATOM 2387 O O . ASP A 1 314 ? -22.316 5.551 10.712 1.00 74.69 314 ASP A O 1
ATOM 2391 N N . LEU A 1 315 ? -21.436 7.219 11.943 1.00 73.38 315 LEU A N 1
ATOM 2392 C CA . LEU A 1 315 ? -22.023 6.826 13.226 1.00 73.38 315 LEU A CA 1
ATOM 2393 C C . LEU A 1 315 ? -23.555 6.822 13.167 1.00 73.38 315 LEU A C 1
ATOM 2395 O O . LEU A 1 315 ? -24.177 5.824 13.523 1.00 73.38 315 LEU A O 1
ATOM 2399 N N . VAL A 1 316 ? -24.160 7.904 12.667 1.00 72.31 316 VAL A N 1
ATOM 2400 C CA . VAL A 1 316 ? -25.620 8.005 12.484 1.00 72.31 316 VAL A CA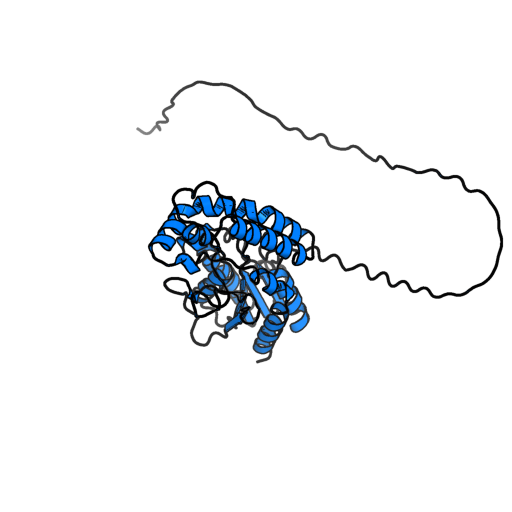 1
ATOM 2401 C C . VAL A 1 316 ? -26.130 7.037 11.407 1.00 72.31 316 VAL A C 1
ATOM 2403 O O . VAL A 1 316 ? -27.252 6.551 11.507 1.00 72.31 316 VAL A O 1
ATOM 2406 N N . SER A 1 317 ? -25.303 6.713 10.409 1.00 74.62 317 SER A N 1
ATOM 2407 C CA . SER A 1 317 ? -25.642 5.783 9.319 1.00 74.62 317 SER A CA 1
ATOM 2408 C C . SER A 1 317 ? -25.383 4.303 9.649 1.00 74.62 317 SER A C 1
ATOM 2410 O O . SER A 1 317 ? -25.599 3.450 8.795 1.00 74.62 317 SER A O 1
ATOM 2412 N N . GLY A 1 318 ? -24.877 3.971 10.843 1.00 68.31 318 GLY A N 1
ATOM 2413 C CA . GLY A 1 318 ? -24.543 2.593 11.231 1.00 68.31 318 GLY A CA 1
ATOM 2414 C C . GLY A 1 318 ? -23.263 2.018 10.600 1.00 68.31 318 GLY A C 1
ATOM 2415 O O . GLY A 1 318 ? -22.882 0.895 10.930 1.00 68.31 318 GLY A O 1
ATOM 2416 N N . HIS A 1 319 ? -22.534 2.777 9.772 1.00 72.00 319 HIS A N 1
ATOM 2417 C CA . HIS A 1 319 ? -21.286 2.358 9.104 1.00 72.00 319 HIS A CA 1
ATOM 2418 C C . HIS A 1 319 ? -20.065 2.315 10.045 1.00 72.00 319 HIS A C 1
ATOM 2420 O O . HIS A 1 319 ? -18.915 2.439 9.626 1.00 72.00 319 HIS A O 1
ATOM 2426 N N . VAL A 1 320 ? -20.296 2.118 11.341 1.00 68.44 320 VAL A N 1
ATOM 2427 C CA . VAL A 1 320 ? -19.299 2.262 12.409 1.00 68.44 320 VAL A CA 1
ATOM 2428 C C . VAL A 1 320 ? -18.141 1.272 12.304 1.00 68.44 320 VAL A C 1
ATOM 2430 O O . VAL A 1 320 ? -17.063 1.577 12.795 1.00 68.44 320 VAL A O 1
ATOM 2433 N N . ARG A 1 321 ? -18.307 0.134 11.606 1.00 66.25 321 ARG A N 1
ATOM 2434 C CA . ARG A 1 321 ? -17.209 -0.812 11.318 1.00 66.25 321 ARG A CA 1
ATOM 2435 C C . ARG A 1 321 ? -16.081 -0.183 10.490 1.00 66.25 321 ARG A C 1
ATOM 2437 O O . ARG A 1 321 ? -14.939 -0.600 10.656 1.00 66.25 321 ARG A O 1
ATOM 2444 N N . ARG A 1 322 ? -16.358 0.864 9.694 1.00 68.62 322 ARG A N 1
ATOM 2445 C CA . ARG A 1 322 ? -15.315 1.704 9.068 1.00 68.62 322 ARG A CA 1
ATOM 2446 C C . ARG A 1 322 ? -14.359 2.293 10.123 1.00 68.62 322 ARG A C 1
ATOM 2448 O O . ARG A 1 322 ? -13.177 2.459 9.860 1.00 68.62 322 ARG A O 1
ATOM 2455 N N . TRP A 1 323 ? -14.844 2.500 11.350 1.00 65.81 323 TRP A N 1
ATOM 2456 C CA . TRP A 1 323 ? -14.144 3.151 12.455 1.00 65.81 323 TRP A CA 1
ATOM 2457 C C . TRP A 1 323 ? -13.901 2.217 13.680 1.00 65.81 323 TRP A C 1
ATOM 2459 O O . TRP A 1 323 ? -13.964 2.687 14.813 1.00 65.81 323 TRP A O 1
ATOM 2469 N N . LEU A 1 324 ? -13.572 0.917 13.499 1.00 63.09 324 LEU A N 1
ATOM 2470 C CA . LEU A 1 324 ? -13.196 -0.029 14.591 1.00 63.09 324 LEU A CA 1
ATOM 2471 C C . LEU A 1 324 ? -11.774 -0.661 14.489 1.00 63.09 324 LEU A C 1
ATOM 2473 O O . LEU A 1 324 ? -11.490 -1.432 13.571 1.00 63.09 324 LEU A O 1
ATOM 2477 N N . VAL A 1 325 ? -10.887 -0.381 15.460 1.00 58.50 325 VAL A N 1
ATOM 2478 C CA . VAL A 1 325 ? -9.448 -0.748 15.535 1.00 58.50 325 VAL A CA 1
ATOM 2479 C C . VAL A 1 325 ? -9.297 -1.902 16.490 1.00 58.50 325 VAL A C 1
ATOM 2481 O O . VAL A 1 325 ? -9.766 -1.829 1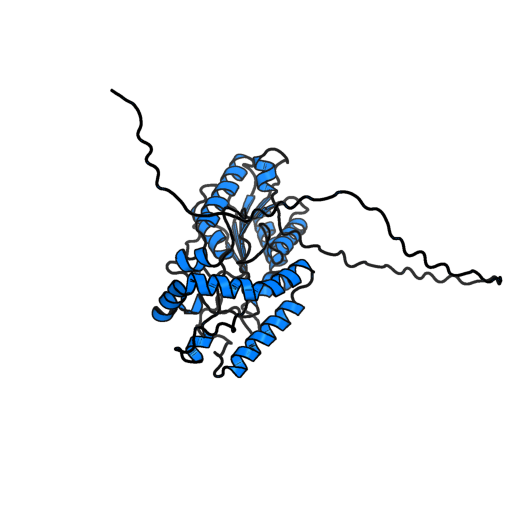7.630 1.00 58.50 325 VAL A O 1
ATOM 2484 N N . LEU A 1 326 ? -8.499 -2.867 16.048 1.00 56.12 326 LEU A N 1
ATOM 2485 C CA . LEU A 1 326 ? -7.851 -3.845 16.897 1.00 56.12 326 LEU A CA 1
ATOM 2486 C C . LEU A 1 326 ? -6.339 -3.830 16.640 1.00 56.12 326 LEU A C 1
ATOM 2488 O O . LEU A 1 326 ? -5.854 -3.224 15.688 1.00 56.12 326 LEU A O 1
ATOM 2492 N N . LEU A 1 327 ? -5.619 -4.475 17.548 1.00 55.12 327 LEU A N 1
ATOM 2493 C CA . LEU A 1 327 ? -4.169 -4.653 17.537 1.00 55.12 327 LEU A CA 1
ATOM 2494 C C . LEU A 1 327 ? -3.556 -5.584 16.468 1.00 55.12 327 LEU A C 1
ATOM 2496 O O . LEU A 1 327 ? -2.422 -5.295 16.086 1.00 55.12 327 LEU A O 1
ATOM 2500 N N . PRO A 1 328 ? -4.232 -6.641 15.965 1.00 55.16 328 PRO A N 1
ATOM 2501 C CA . PRO A 1 328 ? -3.645 -7.618 15.030 1.00 55.16 328 PRO A CA 1
ATOM 2502 C C . PRO A 1 328 ? -3.144 -7.042 13.694 1.00 55.16 328 PRO A C 1
ATOM 2504 O O . PRO A 1 328 ? -2.546 -7.727 12.872 1.00 55.16 328 PRO A O 1
ATOM 2507 N N . HIS A 1 329 ? -3.411 -5.763 13.448 1.00 58.72 329 HIS A N 1
ATOM 2508 C CA . HIS A 1 329 ? -3.148 -5.052 12.202 1.00 58.72 329 HIS A CA 1
ATOM 2509 C C . HIS A 1 329 ? -1.677 -4.660 12.021 1.00 58.72 329 HIS A C 1
ATOM 2511 O O . HIS A 1 329 ? -1.247 -4.435 10.895 1.00 58.72 329 HIS A O 1
ATOM 2517 N N . PHE A 1 330 ? -0.888 -4.598 13.097 1.00 61.31 330 PHE A N 1
ATOM 2518 C CA . PHE A 1 330 ? 0.568 -4.410 12.992 1.00 61.31 330 PHE A CA 1
ATOM 2519 C C . PHE A 1 330 ? 1.296 -5.699 12.591 1.00 61.31 330 PHE A C 1
ATOM 2521 O O . PHE A 1 330 ? 2.459 -5.659 12.195 1.00 61.31 330 PHE A O 1
ATOM 2528 N N . GLU A 1 331 ? 0.611 -6.839 12.675 1.00 66.19 331 GLU A N 1
ATOM 2529 C CA . GLU A 1 331 ? 1.214 -8.164 12.559 1.00 66.19 331 GLU A CA 1
ATOM 2530 C C . GLU A 1 331 ? 1.414 -8.601 11.099 1.00 66.19 331 GLU A C 1
ATOM 2532 O O . GLU A 1 331 ? 2.213 -9.500 10.836 1.00 66.19 331 GLU A O 1
ATOM 2537 N N . TYR A 1 332 ? 0.786 -7.917 10.130 1.00 71.00 332 TYR A N 1
ATOM 2538 C CA . TYR A 1 332 ? 0.984 -8.159 8.693 1.00 71.00 332 TYR A CA 1
ATOM 2539 C C . TYR A 1 332 ? 2.458 -8.099 8.269 1.00 71.00 332 TYR A C 1
ATOM 2541 O O . TYR A 1 332 ? 2.891 -8.903 7.450 1.00 71.00 332 TYR A O 1
ATOM 2549 N N . GLY A 1 333 ? 3.243 -7.206 8.875 1.00 63.97 333 GLY A N 1
ATOM 2550 C CA . GLY A 1 333 ? 4.680 -7.098 8.625 1.00 63.97 333 GLY A CA 1
ATOM 2551 C C . GLY A 1 333 ? 5.558 -8.098 9.394 1.00 63.97 333 GLY A C 1
ATOM 2552 O O . GLY A 1 333 ? 6.744 -8.223 9.094 1.00 63.97 333 GLY A O 1
ATOM 2553 N N . THR A 1 334 ? 5.027 -8.790 10.411 1.00 65.88 334 THR A N 1
ATOM 2554 C CA . THR A 1 334 ? 5.839 -9.563 11.378 1.00 65.88 334 THR A CA 1
ATOM 2555 C C . THR A 1 334 ? 5.429 -11.024 11.567 1.00 65.88 334 THR A C 1
ATOM 2557 O O . THR A 1 334 ? 6.210 -11.781 12.134 1.00 65.88 334 THR A O 1
ATOM 2560 N N . MET A 1 335 ? 4.256 -11.449 11.086 1.00 70.62 335 MET A N 1
ATOM 2561 C CA . MET A 1 335 ? 3.781 -12.845 11.133 1.00 70.62 335 MET A CA 1
ATOM 2562 C C . MET A 1 335 ? 4.035 -13.637 9.838 1.00 70.62 335 MET A C 1
ATOM 2564 O O . MET A 1 335 ? 3.440 -14.685 9.629 1.00 70.62 335 MET A O 1
ATOM 2568 N N . GLY A 1 336 ? 4.916 -13.160 8.955 1.00 82.94 336 GLY A N 1
ATOM 2569 C CA . GLY A 1 336 ? 5.282 -13.875 7.724 1.00 82.94 336 GLY A CA 1
ATOM 2570 C C . GLY A 1 336 ? 4.315 -13.694 6.550 1.00 82.94 336 GLY A C 1
ATOM 2571 O O . GLY A 1 336 ? 4.650 -14.103 5.444 1.00 82.94 336 GLY A O 1
ATOM 2572 N N . TYR A 1 337 ? 3.185 -12.996 6.720 1.00 88.38 337 TYR A N 1
ATOM 2573 C CA . TYR A 1 337 ? 2.274 -12.659 5.614 1.00 88.38 337 TYR A CA 1
ATOM 2574 C C . TYR A 1 337 ? 2.983 -11.942 4.445 1.00 88.38 337 TYR A C 1
ATOM 2576 O O . TYR A 1 337 ? 2.618 -12.134 3.290 1.00 88.38 337 TYR A O 1
ATOM 2584 N N . THR A 1 338 ? 4.034 -11.153 4.707 1.00 92.75 338 THR A N 1
ATOM 2585 C CA . THR A 1 338 ? 4.893 -10.547 3.667 1.00 92.75 338 THR A CA 1
ATOM 2586 C C . THR A 1 338 ? 5.682 -11.568 2.846 1.00 92.75 338 THR A C 1
ATOM 2588 O O . THR A 1 338 ? 5.911 -11.348 1.658 1.00 92.75 338 THR A O 1
ATOM 2591 N N . ASP A 1 339 ? 6.094 -12.677 3.458 1.00 94.50 339 ASP A N 1
ATOM 2592 C CA . ASP A 1 339 ? 6.787 -13.784 2.799 1.00 94.50 339 ASP A CA 1
ATOM 2593 C C . ASP A 1 339 ? 5.795 -14.662 2.024 1.00 94.50 339 ASP A C 1
ATOM 2595 O O . ASP A 1 339 ? 6.053 -14.999 0.871 1.00 94.50 339 ASP A O 1
ATOM 2599 N N . GLU A 1 340 ? 4.615 -14.940 2.591 1.00 94.56 340 GLU A N 1
ATOM 2600 C CA . GLU A 1 340 ? 3.517 -15.610 1.877 1.00 94.56 340 GLU A CA 1
ATOM 2601 C C . GLU A 1 340 ? 3.071 -14.819 0.638 1.00 94.56 340 GLU A C 1
ATOM 2603 O O . GLU A 1 340 ? 2.860 -15.398 -0.430 1.00 94.56 340 GLU A O 1
ATOM 2608 N N . ALA A 1 341 ? 2.973 -13.491 0.754 1.00 96.06 341 ALA A N 1
ATOM 2609 C CA . ALA A 1 341 ? 2.658 -12.593 -0.352 1.00 96.06 341 ALA A CA 1
ATOM 2610 C C . ALA A 1 341 ? 3.747 -12.583 -1.430 1.00 96.06 341 ALA A C 1
ATOM 2612 O O . ALA A 1 341 ? 3.431 -12.622 -2.620 1.00 96.06 341 ALA A O 1
ATOM 2613 N N . ALA A 1 342 ? 5.027 -12.570 -1.044 1.00 97.44 342 ALA A N 1
ATOM 2614 C CA . ALA A 1 342 ? 6.130 -12.660 -1.998 1.00 97.44 342 ALA A CA 1
ATOM 2615 C C . ALA A 1 342 ? 6.144 -14.020 -2.718 1.00 97.44 342 ALA A C 1
ATOM 2617 O O . ALA A 1 342 ? 6.300 -14.065 -3.940 1.00 97.44 342 ALA A O 1
ATOM 2618 N N . GLY A 1 343 ? 5.890 -15.112 -1.989 1.00 97.62 343 GLY A N 1
ATOM 2619 C CA . GLY A 1 343 ? 5.747 -16.455 -2.549 1.00 97.62 343 GLY A CA 1
ATOM 2620 C C . GLY A 1 343 ? 4.556 -16.578 -3.505 1.00 97.62 343 GLY A C 1
ATOM 2621 O O . GLY A 1 343 ? 4.677 -17.209 -4.555 1.00 97.62 343 GLY A O 1
ATOM 2622 N N . TRP A 1 344 ? 3.427 -15.921 -3.209 1.00 97.81 344 TRP A N 1
ATOM 2623 C CA . TRP A 1 344 ? 2.281 -15.843 -4.122 1.00 97.81 344 TRP A CA 1
ATOM 2624 C C . TRP A 1 344 ? 2.603 -15.039 -5.386 1.00 97.81 344 TRP A C 1
ATOM 2626 O O . TRP A 1 344 ? 2.329 -15.522 -6.485 1.00 97.81 344 TRP A O 1
ATOM 2636 N N . VAL A 1 345 ? 3.235 -13.862 -5.260 1.00 97.94 345 VAL A N 1
ATOM 2637 C CA . VAL A 1 345 ? 3.667 -13.043 -6.411 1.00 97.94 345 VAL A CA 1
ATOM 2638 C C . VAL A 1 345 ? 4.613 -13.844 -7.298 1.00 97.94 345 VAL A C 1
ATOM 2640 O O . VAL A 1 345 ? 4.373 -13.966 -8.498 1.00 97.94 345 VAL A O 1
ATOM 2643 N N . ALA A 1 346 ? 5.632 -14.481 -6.722 1.00 97.44 346 ALA A N 1
ATOM 2644 C CA . ALA A 1 346 ? 6.540 -15.329 -7.480 1.00 97.44 346 ALA A CA 1
ATOM 2645 C C . ALA A 1 346 ? 5.822 -16.555 -8.077 1.00 97.44 346 ALA A C 1
ATOM 2647 O O . ALA A 1 346 ? 6.099 -16.947 -9.207 1.00 97.44 346 ALA A O 1
ATOM 2648 N N . GLY A 1 347 ? 4.823 -17.110 -7.387 1.00 97.44 347 GLY A N 1
ATOM 2649 C CA . GLY A 1 347 ? 3.912 -18.126 -7.916 1.00 97.44 347 GLY A CA 1
ATOM 2650 C C . GLY A 1 347 ? 2.997 -17.643 -9.051 1.00 97.44 347 GLY A C 1
ATOM 2651 O O . GLY A 1 347 ? 2.462 -18.476 -9.778 1.00 97.44 347 GLY A O 1
ATOM 2652 N N . VAL A 1 348 ? 2.793 -16.336 -9.244 1.00 96.12 348 VAL A N 1
ATOM 2653 C CA . VAL A 1 348 ? 2.162 -15.755 -10.447 1.00 96.12 348 VAL A CA 1
ATOM 2654 C C . VAL A 1 348 ? 3.206 -15.509 -11.540 1.00 96.12 348 VAL A C 1
ATOM 2656 O O . VAL A 1 348 ? 2.949 -15.841 -12.690 1.00 96.12 348 VAL A O 1
ATOM 2659 N N . VAL A 1 349 ? 4.394 -14.996 -11.201 1.00 94.94 349 VAL A N 1
ATOM 2660 C CA . VAL A 1 349 ? 5.486 -14.740 -12.163 1.00 94.94 349 VAL A CA 1
ATOM 2661 C C . VAL A 1 349 ? 5.987 -16.030 -12.827 1.00 94.94 349 VAL A C 1
ATOM 2663 O O . VAL A 1 349 ? 6.271 -16.028 -14.022 1.00 94.94 349 VAL A O 1
ATOM 2666 N N . ARG A 1 350 ? 6.040 -17.142 -12.080 1.00 92.56 350 ARG A N 1
ATOM 2667 C CA . ARG A 1 350 ? 6.463 -18.482 -12.538 1.00 92.56 350 ARG A CA 1
ATOM 2668 C C . ARG A 1 350 ? 5.382 -19.239 -13.356 1.00 92.56 350 ARG A C 1
ATOM 2670 O O . ARG A 1 350 ? 5.557 -20.434 -13.588 1.00 92.56 350 ARG A O 1
ATOM 2677 N N . ARG A 1 351 ? 4.273 -18.589 -13.751 1.00 84.56 351 ARG A N 1
ATOM 2678 C CA . ARG A 1 351 ? 3.155 -19.146 -14.552 1.00 84.56 351 ARG A CA 1
ATOM 2679 C C . ARG A 1 351 ? 2.900 -18.364 -15.839 1.00 84.56 351 ARG A C 1
ATOM 2681 O O . ARG A 1 351 ? 2.810 -19.034 -16.882 1.00 84.56 351 ARG A O 1
#

pLDDT: mean 73.13, std 23.25, range [22.14, 98.81]

Organism: NCBI:txid1168545

Radius of gyration: 26.14 Å; Cα contacts (8 Å, |Δi|>4): 572; chains: 1; bounding box: 81×77×59 Å

Foldseek 3Di:
DDDDDDDDDDDDDDDDDDDDDDDDDDDDDDPDDDDDDDDDDDDDDDDDPPPPPPPPPPACPQDQFFAQLVCLLVVNDAAFQEEEEFQEKQLAPYQQRRFLRSLLVVLLCVLVVNRYGYGGQGCVQPVSAFCCCLPPVARPSLLVSLLVSVVSSCVRCVNHQYEYEYEYDFADDDDDPPPPPDALLLSLLQGGGIHGLVSSLSNQVSHPRPSHLAYEYELDLQVLDVPRRDHPPPHHYHYHFQCDDCDGSCSPDDDNQVNDDRDNDPVVSVVQNVVRLVLQCVLQPHDSSNVSSVCVNVRSVVRCVVSVVSCVVCSVVVSSSSGHDDRCRSCCRPVCVSNVRSNVVSVSVVD

InterPro domains:
  IPR000675 Cutinase/acetylxylan esterase [PF01083] (78-167)
  IPR011150 Cutinase, monofunctional [PTHR48250] (63-167)
  IPR029058 Alpha/Beta hydrolase fold [G3DSA:3.40.50.1820] (44-350)
  IPR029058 Alpha/Beta hydrolase fold [SSF53474] (70-166)

Mean predicted aligned error: 13.41 Å

Nearest PDB structures (foldseek):
  2cut-assembly1_A  TM=7.080E-01  e=3.497E-09  Fusarium vanettenii
  3qpc-assembly1_A  TM=7.073E-01  e=9.808E-09  Fusarium solani
  1xzg-assembly1_A  TM=7.112E-01  e=1.358E-08  Fusarium vanettenii
  1ffb-assembly1_A  TM=7.040E-01  e=2.097E-08  Fusarium vanettenii
  8jct-assembly1_A  TM=7.110E-01  e=2.468E-08  Aspergillus fumigatiaffinis

Solvent-accessible surface area (backbone atoms only — not comparable to full-atom values): 20422 Å² total; per-residue (Å²): 132,91,77,89,84,87,84,88,86,81,81,88,88,86,87,87,86,84,85,87,80,84,86,77,89,86,80,86,87,80,88,78,83,85,77,84,89,80,91,80,91,84,87,83,89,81,94,72,93,77,80,76,78,76,74,66,76,79,78,62,74,59,60,21,66,43,52,47,46,62,36,36,64,72,66,76,48,79,78,44,59,27,35,39,42,30,28,30,18,25,71,40,53,63,20,21,7,58,51,46,39,49,43,26,51,56,26,34,40,57,63,47,75,55,46,56,30,44,24,27,44,52,43,87,56,32,68,32,63,49,60,35,35,64,75,62,65,15,31,62,52,32,13,54,49,44,24,49,54,50,52,50,33,43,76,73,29,74,85,23,40,31,30,41,22,15,24,35,34,58,68,74,61,86,85,74,85,87,56,86,87,56,54,56,73,60,56,62,47,58,23,44,60,50,24,6,20,33,16,29,42,46,14,59,74,65,54,87,60,87,40,63,61,29,41,42,25,38,49,47,52,43,91,69,36,89,76,49,69,66,76,64,88,90,55,48,72,46,81,44,63,59,70,88,52,90,55,35,38,68,64,69,47,92,55,97,56,69,69,56,84,76,42,86,42,73,66,52,44,51,48,53,40,50,54,45,61,49,52,50,58,71,68,30,82,38,69,62,35,42,52,49,63,66,49,44,54,60,55,50,54,54,41,48,64,74,39,44,69,45,53,50,50,31,54,77,68,66,50,40,74,60,19,60,61,62,73,60,49,68,38,51,48,71,72,49,50,27,47,55,49,19,50,49,51,41,61,55,73,78,104

Secondary structure (DSSP, 8-state):
--------------------PPPP----------PPP-----------------------------BHHHHHHTTSSPPPSEEEEEEPPTT-STTTTTTHHHHHHHHHHHHTTT--EEEEPPTTT----SHHHHHHSS-HHHHHHHHHHHHHHHTT-TT-EEEEEEE---------GGGTTS-HHHHTT------HHHHHHHHTTS---TTEEEEEEES--GGGSSSPPP--TT--EEEE---SSSS--TTTSSSSSTT-PPPSSHHHHHHHHHHHHHHHHHH--SHHHHHHHHHHHHHHHHHHHHTHHHHHHHHHTT-GGGG---GGGGGGGTSSHHHHHHHHHHHHHT-